Protein AF-A0A955HI70-F1 (afdb_monomer_lite)

Radius of gyration: 19.0 Å; chains: 1; bounding box: 51×43×52 Å

Foldseek 3Di:
DLVVLLCLLLVLLLVLLLLLVFFQPVDPQRQFQVSLVSLLVSLVRNLVSLVVNCVVDVLSAADDDPVLVVLVVVLVVQLVCLCPDPHNVCQAQPDSNHRPHSSSSVSVSSSVRSCSRNVPDPVSVVVSLVSSLVSLVVQLVQLVCCCVVVDPDHDAARQGSNNALVVLLVSLLVNLVSLVVVLVVDPDPVSVVVSVVSNVSSVVNNVSSVPVVSVVVD

Structure (mmCIF, N/CA/C/O backbone):
data_AF-A0A955HI70-F1
#
_entry.id   AF-A0A955HI70-F1
#
loop_
_atom_site.group_PDB
_atom_site.id
_atom_site.type_symbol
_atom_site.label_atom_id
_atom_site.label_alt_id
_atom_site.label_comp_id
_atom_site.label_asym_id
_atom_site.label_entity_id
_atom_site.label_seq_id
_atom_site.pdbx_PDB_ins_code
_atom_site.Cartn_x
_atom_site.Cartn_y
_atom_site.Cartn_z
_atom_site.occupancy
_atom_site.B_iso_or_equiv
_atom_site.auth_seq_id
_atom_site.auth_comp_id
_atom_site.auth_asym_id
_atom_site.auth_atom_id
_atom_site.pdbx_PDB_model_num
ATOM 1 N N . MET A 1 1 ? -14.181 -23.363 12.821 1.00 84.44 1 MET A N 1
ATOM 2 C CA . MET A 1 1 ? -13.932 -23.132 11.375 1.00 84.44 1 MET A CA 1
ATOM 3 C C . MET A 1 1 ? -14.149 -21.673 10.972 1.00 84.44 1 MET A C 1
ATOM 5 O O . MET A 1 1 ? -13.230 -21.096 10.414 1.00 84.44 1 MET A O 1
ATOM 9 N N . ARG A 1 2 ? -15.305 -21.050 11.264 1.00 89.75 2 ARG A N 1
ATOM 10 C CA . ARG A 1 2 ? -15.560 -19.636 10.910 1.00 89.75 2 ARG A CA 1
ATOM 11 C C . ARG A 1 2 ? -14.574 -18.658 11.560 1.00 89.75 2 ARG A C 1
ATOM 13 O O . ARG A 1 2 ? -14.011 -17.833 10.855 1.00 89.75 2 ARG A O 1
ATOM 20 N N . ASP A 1 3 ? -14.309 -18.810 12.856 1.00 92.69 3 ASP A N 1
ATOM 21 C CA . ASP A 1 3 ? -13.395 -17.915 13.587 1.00 92.69 3 ASP A CA 1
ATOM 22 C C . ASP A 1 3 ? -11.957 -18.008 13.065 1.00 92.69 3 ASP A C 1
ATOM 24 O O . ASP A 1 3 ? -11.274 -17.001 12.919 1.00 92.69 3 ASP A O 1
ATOM 28 N N . PHE A 1 4 ? -11.529 -19.217 12.690 1.00 96.19 4 PHE A N 1
ATOM 29 C CA . PHE A 1 4 ? -10.237 -19.435 12.045 1.00 96.19 4 PHE A CA 1
ATOM 30 C C . PHE A 1 4 ? -10.140 -18.695 10.703 1.00 96.19 4 PHE A C 1
ATOM 32 O O . PHE A 1 4 ? -9.181 -17.966 10.481 1.00 96.19 4 PHE A O 1
ATOM 39 N N . LEU A 1 5 ? -11.147 -18.817 9.829 1.00 95.56 5 LEU A N 1
ATOM 40 C CA . LEU A 1 5 ? -11.157 -18.111 8.542 1.00 95.56 5 LEU A CA 1
ATOM 41 C C . LEU A 1 5 ? -11.172 -16.587 8.721 1.00 95.56 5 LEU A C 1
ATOM 43 O O . LEU A 1 5 ? -10.488 -15.881 7.986 1.00 95.56 5 LEU A O 1
ATOM 47 N N . GLN A 1 6 ? -11.912 -16.075 9.708 1.00 94.25 6 GLN A N 1
ATOM 48 C CA . GLN A 1 6 ? -11.899 -14.646 10.031 1.00 94.25 6 GLN A CA 1
ATOM 49 C C . GLN A 1 6 ? -10.515 -14.186 10.485 1.00 94.25 6 GLN A C 1
ATOM 51 O O . GLN A 1 6 ? -10.053 -13.140 10.038 1.00 94.25 6 GLN A O 1
ATOM 56 N N . ALA A 1 7 ? -9.845 -14.970 11.334 1.00 96.00 7 ALA A N 1
ATOM 57 C CA . ALA A 1 7 ? -8.487 -14.673 11.767 1.00 96.00 7 ALA A CA 1
ATOM 58 C C . ALA A 1 7 ? -7.509 -14.675 10.584 1.00 96.00 7 ALA A C 1
ATOM 60 O O . ALA A 1 7 ? -6.718 -13.746 10.467 1.00 96.00 7 ALA A O 1
ATOM 61 N N . VAL A 1 8 ? -7.604 -15.651 9.674 1.00 97.44 8 VAL A N 1
ATOM 62 C CA . VAL A 1 8 ? -6.781 -15.706 8.452 1.00 97.44 8 VAL A CA 1
ATOM 63 C C . VAL A 1 8 ? -6.977 -14.453 7.599 1.00 97.44 8 VAL A C 1
ATOM 65 O O . VAL A 1 8 ? -5.995 -13.817 7.224 1.00 97.44 8 VAL A O 1
ATOM 68 N N . VAL A 1 9 ? -8.227 -14.065 7.331 1.00 97.12 9 VAL A N 1
ATOM 69 C CA . VAL A 1 9 ? -8.534 -12.860 6.546 1.00 97.12 9 VAL A CA 1
ATOM 70 C C . VAL A 1 9 ? -8.011 -11.607 7.246 1.00 97.12 9 VAL A C 1
ATOM 72 O O . VAL A 1 9 ? -7.322 -10.801 6.629 1.00 97.12 9 VAL A O 1
ATOM 75 N N . PHE A 1 10 ? -8.302 -11.452 8.539 1.00 96.75 10 PHE A N 1
ATOM 76 C CA . PHE A 1 10 ? -7.911 -10.270 9.300 1.00 96.75 10 PHE A CA 1
ATOM 77 C C . PHE A 1 10 ? -6.389 -10.137 9.402 1.00 96.75 10 PHE A C 1
ATOM 79 O O . PHE A 1 10 ? -5.843 -9.091 9.066 1.00 96.75 10 PHE A O 1
ATOM 86 N N . ILE A 1 11 ? -5.688 -11.199 9.806 1.00 97.12 11 ILE A N 1
ATOM 87 C CA . ILE A 1 11 ? -4.224 -11.200 9.906 1.00 97.12 11 ILE A CA 1
ATOM 88 C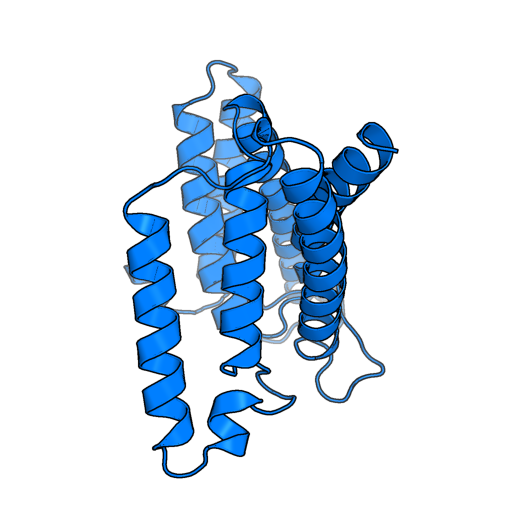 C . ILE A 1 11 ? -3.611 -10.975 8.525 1.00 97.12 11 ILE A C 1
ATOM 90 O O . ILE A 1 11 ? -2.729 -10.134 8.391 1.00 97.12 11 ILE A O 1
ATOM 94 N N . GLY A 1 12 ? -4.094 -11.667 7.492 1.00 97.62 12 GLY A N 1
ATOM 95 C CA . GLY A 1 12 ? -3.549 -11.536 6.145 1.00 97.62 12 GLY A CA 1
ATOM 96 C C . GLY A 1 12 ? -3.726 -10.136 5.550 1.00 97.62 12 GLY A C 1
ATOM 97 O O . GLY A 1 12 ? -2.795 -9.630 4.931 1.00 97.62 12 GLY A O 1
ATOM 98 N N . VAL A 1 13 ? -4.841 -9.447 5.827 1.00 97.69 13 VAL A N 1
ATOM 99 C CA . VAL A 1 13 ? -5.008 -8.022 5.482 1.00 97.69 13 VAL A CA 1
ATOM 100 C C . VAL A 1 13 ? -3.895 -7.171 6.099 1.00 97.69 13 VAL A C 1
ATOM 102 O O . VAL A 1 13 ? -3.261 -6.391 5.393 1.00 97.69 13 VAL A O 1
ATOM 105 N N . PHE A 1 14 ? -3.600 -7.348 7.388 1.00 97.62 14 PHE A N 1
ATOM 106 C CA . PHE A 1 14 ? -2.531 -6.600 8.058 1.00 97.62 14 PHE A CA 1
ATOM 107 C C . PHE A 1 14 ? -1.125 -7.038 7.620 1.00 97.62 14 PHE A C 1
ATOM 109 O O . PHE A 1 14 ? -0.226 -6.202 7.575 1.00 97.62 14 PHE A O 1
ATOM 116 N N . LEU A 1 15 ? -0.926 -8.301 7.228 1.00 97.88 15 LEU A N 1
ATOM 117 C CA . LEU A 1 15 ? 0.345 -8.773 6.668 1.00 97.88 15 LEU A CA 1
ATOM 118 C C . LEU A 1 15 ? 0.705 -8.041 5.371 1.00 97.88 15 LEU A C 1
ATOM 120 O O . LEU A 1 15 ? 1.884 -7.768 5.150 1.00 97.88 15 LEU A O 1
ATOM 124 N N . THR A 1 16 ? -0.278 -7.655 4.547 1.00 97.81 16 THR A N 1
ATOM 125 C CA . THR A 1 16 ? 0.013 -6.873 3.331 1.00 97.81 16 THR A CA 1
ATOM 126 C C . THR A 1 16 ? 0.663 -5.521 3.634 1.00 97.81 16 THR A C 1
ATOM 128 O O . THR A 1 16 ? 1.467 -5.038 2.839 1.00 97.81 16 THR A O 1
ATOM 131 N N . LEU A 1 17 ? 0.391 -4.937 4.807 1.00 97.75 17 LEU A N 1
ATOM 132 C CA . LEU A 1 17 ? 0.998 -3.674 5.228 1.00 97.75 17 LEU A CA 1
ATOM 133 C C . LEU A 1 17 ? 2.493 -3.808 5.510 1.00 97.75 17 LEU A C 1
ATOM 135 O O . LEU A 1 17 ? 3.191 -2.807 5.467 1.00 97.75 17 LEU A O 1
ATOM 139 N N . LEU A 1 18 ? 2.994 -5.015 5.785 1.00 98.00 18 LEU A N 1
ATOM 140 C CA . LEU A 1 18 ? 4.409 -5.265 6.076 1.00 98.00 18 LEU A CA 1
ATOM 141 C C . LEU A 1 18 ? 5.254 -5.449 4.807 1.00 98.00 18 LEU A C 1
ATOM 143 O O . LEU A 1 18 ? 6.479 -5.444 4.881 1.00 98.00 18 LEU A O 1
ATOM 147 N N . ILE A 1 19 ? 4.625 -5.586 3.638 1.00 97.25 19 ILE A N 1
ATOM 148 C CA . ILE A 1 19 ? 5.305 -5.840 2.360 1.00 97.25 19 ILE A CA 1
ATOM 149 C C . ILE A 1 19 ? 6.361 -4.780 2.000 1.00 97.25 19 ILE A C 1
ATOM 151 O O . ILE A 1 19 ? 7.417 -5.172 1.501 1.00 97.25 19 ILE A O 1
ATOM 155 N N . PRO A 1 20 ? 6.173 -3.470 2.267 1.00 96.69 20 PRO A N 1
ATOM 156 C CA . PRO A 1 20 ? 7.214 -2.469 2.029 1.00 96.69 20 PRO A CA 1
ATOM 157 C C . PRO A 1 20 ? 8.546 -2.751 2.740 1.00 96.69 20 PRO A C 1
ATOM 159 O O . PRO A 1 20 ? 9.579 -2.269 2.280 1.00 96.69 20 PRO A O 1
ATOM 162 N N . LEU A 1 21 ? 8.540 -3.531 3.827 1.00 96.25 21 LEU A N 1
ATOM 163 C CA . LEU A 1 21 ? 9.738 -3.894 4.594 1.00 96.25 21 LEU A CA 1
ATOM 164 C C . LEU A 1 21 ? 10.563 -5.001 3.931 1.00 96.25 21 LEU A C 1
ATOM 166 O O . LEU A 1 21 ? 11.724 -5.198 4.275 1.00 96.25 21 LEU A O 1
ATOM 170 N N . MET A 1 22 ? 9.959 -5.754 3.015 1.00 95.44 22 MET A N 1
ATOM 171 C CA . MET A 1 22 ? 10.580 -6.922 2.411 1.00 95.44 22 MET A CA 1
ATOM 172 C C . MET A 1 22 ? 11.548 -6.509 1.300 1.00 95.44 22 MET A C 1
ATOM 174 O O . MET A 1 22 ? 11.157 -5.839 0.347 1.00 95.44 22 MET A O 1
ATOM 178 N N . VAL A 1 23 ? 12.790 -6.977 1.383 1.00 93.81 23 VAL A N 1
ATOM 179 C CA . VAL A 1 23 ? 13.796 -6.885 0.315 1.00 93.81 23 VAL A CA 1
ATOM 180 C C . VAL A 1 23 ? 14.289 -8.301 0.030 1.00 93.81 23 VAL A C 1
ATOM 182 O O . VAL A 1 23 ? 14.478 -9.091 0.953 1.00 93.81 23 VAL A O 1
ATOM 185 N N . SER A 1 24 ? 14.383 -8.681 -1.244 1.00 93.19 24 SER A N 1
ATOM 186 C CA . SER A 1 24 ? 14.716 -10.051 -1.658 1.00 93.19 24 SER A CA 1
ATOM 187 C C . SER A 1 24 ? 15.997 -10.093 -2.480 1.00 93.19 24 SER A C 1
ATOM 189 O O . SER A 1 24 ? 15.940 -10.191 -3.702 1.00 93.19 24 SER A O 1
ATOM 191 N N . ASP A 1 25 ? 17.147 -10.071 -1.809 1.00 89.38 25 ASP A N 1
ATOM 192 C CA . ASP A 1 25 ? 18.472 -9.995 -2.453 1.00 89.38 25 ASP A CA 1
ATOM 193 C C . ASP A 1 25 ? 18.823 -11.216 -3.320 1.00 89.38 25 ASP A C 1
ATOM 195 O O . ASP A 1 25 ? 19.728 -11.166 -4.147 1.00 89.38 25 ASP A O 1
ATOM 199 N N . THR A 1 26 ? 18.087 -12.321 -3.173 1.00 91.62 26 THR A N 1
ATOM 200 C CA . THR A 1 26 ? 18.227 -13.519 -4.016 1.00 91.62 26 THR A CA 1
ATOM 201 C C . THR A 1 26 ? 17.549 -13.388 -5.383 1.00 91.62 26 THR A C 1
ATOM 203 O O . THR A 1 26 ? 17.768 -14.226 -6.257 1.00 91.62 26 THR A O 1
ATOM 206 N N . MET A 1 27 ? 16.712 -12.365 -5.582 1.00 91.31 27 MET A N 1
ATOM 207 C CA . MET A 1 27 ? 15.995 -12.108 -6.832 1.00 91.31 27 MET A CA 1
ATOM 208 C C . MET A 1 27 ? 16.719 -11.050 -7.668 1.00 91.31 27 MET A C 1
ATOM 210 O O . MET A 1 27 ? 17.315 -10.125 -7.132 1.00 91.31 27 MET A O 1
ATOM 214 N N . PHE A 1 28 ? 16.581 -11.121 -8.996 1.00 89.00 28 PHE A N 1
ATOM 215 C CA . PHE A 1 28 ? 17.216 -10.155 -9.906 1.00 89.00 28 PHE A CA 1
ATOM 216 C C . PHE A 1 28 ? 16.733 -8.703 -9.703 1.00 89.00 28 PHE A C 1
ATOM 218 O O . PHE A 1 28 ? 17.495 -7.770 -9.926 1.00 89.00 28 PHE A O 1
ATOM 225 N N . PHE A 1 29 ? 15.489 -8.504 -9.241 1.00 91.88 29 PHE A N 1
ATOM 226 C CA . PHE A 1 29 ? 14.955 -7.196 -8.830 1.00 91.88 29 PHE A CA 1
ATOM 227 C C . PHE A 1 29 ? 14.559 -7.228 -7.341 1.00 91.88 29 PHE A C 1
ATOM 229 O O . PHE A 1 29 ? 13.387 -7.483 -7.024 1.00 91.88 29 PHE A O 1
ATOM 236 N N . PRO A 1 30 ? 15.508 -6.977 -6.415 1.00 91.62 30 PRO A N 1
ATOM 237 C CA . PRO A 1 30 ? 15.314 -7.195 -4.977 1.00 91.62 30 PRO A CA 1
ATOM 238 C C . PRO A 1 30 ? 14.171 -6.396 -4.353 1.00 91.62 30 PRO A C 1
ATOM 240 O O . PRO A 1 30 ? 13.498 -6.870 -3.435 1.00 91.62 30 PRO A O 1
ATOM 243 N N . PHE A 1 31 ? 13.919 -5.195 -4.876 1.00 92.88 31 PHE A N 1
ATOM 244 C CA . PHE A 1 31 ? 12.944 -4.254 -4.326 1.00 92.88 31 PHE A CA 1
ATOM 245 C C . PHE A 1 31 ? 11.532 -4.397 -4.901 1.00 92.88 31 PHE A C 1
ATOM 247 O O . PHE A 1 31 ? 10.618 -3.746 -4.391 1.00 92.88 31 PHE A O 1
ATOM 254 N N . ILE A 1 32 ? 11.340 -5.229 -5.934 1.00 94.38 32 ILE A N 1
ATOM 255 C CA . ILE A 1 32 ? 10.077 -5.319 -6.684 1.00 94.38 32 ILE A CA 1
ATOM 256 C C . ILE A 1 32 ? 9.527 -6.740 -6.685 1.00 94.38 32 ILE A C 1
ATOM 258 O O . ILE A 1 32 ? 8.398 -6.963 -6.237 1.00 94.38 32 ILE A O 1
ATOM 262 N N . THR A 1 33 ? 10.314 -7.708 -7.161 1.00 94.81 33 THR A N 1
ATOM 263 C CA . THR A 1 33 ? 9.796 -9.041 -7.487 1.00 94.81 33 THR A CA 1
ATOM 264 C C . THR A 1 33 ? 9.263 -9.772 -6.263 1.00 94.81 33 THR A C 1
ATOM 266 O O . THR A 1 33 ? 8.125 -10.245 -6.257 1.00 94.81 33 THR A O 1
ATOM 269 N N . GLY A 1 34 ? 10.063 -9.820 -5.195 1.00 95.12 34 GLY A N 1
ATOM 270 C CA . GLY A 1 34 ? 9.689 -10.503 -3.958 1.00 95.12 34 GLY A CA 1
ATOM 271 C C . GLY A 1 34 ? 8.424 -9.923 -3.322 1.00 95.12 34 GLY A C 1
ATOM 272 O O . GLY A 1 34 ? 7.530 -10.673 -2.935 1.00 95.12 34 GLY A O 1
ATOM 273 N N . LYS A 1 35 ? 8.301 -8.590 -3.298 1.00 95.88 35 LYS A N 1
ATOM 274 C CA . LYS A 1 35 ? 7.137 -7.885 -2.739 1.00 95.88 35 LYS A CA 1
ATOM 275 C C . LYS A 1 35 ? 5.852 -8.196 -3.493 1.00 95.88 35 LYS A C 1
ATOM 277 O O . LYS A 1 35 ? 4.822 -8.451 -2.875 1.00 95.88 35 LYS A O 1
ATOM 282 N N . ASN A 1 36 ? 5.916 -8.196 -4.822 1.00 96.38 36 ASN A N 1
ATOM 283 C CA . ASN A 1 36 ? 4.760 -8.487 -5.662 1.00 96.38 36 ASN A CA 1
ATOM 284 C C . ASN A 1 36 ? 4.299 -9.937 -5.506 1.00 96.38 36 ASN A C 1
ATOM 286 O O . ASN A 1 36 ? 3.102 -10.179 -5.371 1.00 96.38 36 ASN A O 1
ATOM 290 N N . PHE A 1 37 ? 5.220 -10.904 -5.464 1.00 96.31 37 PHE A N 1
ATOM 291 C CA . PHE A 1 37 ? 4.849 -12.291 -5.176 1.00 96.31 37 PHE A CA 1
ATOM 292 C C . PHE A 1 37 ? 4.250 -12.450 -3.780 1.00 96.31 37 PHE A C 1
ATOM 294 O O . PHE A 1 37 ? 3.195 -13.068 -3.651 1.00 96.31 37 PHE A O 1
ATOM 301 N N . ALA A 1 38 ? 4.866 -11.854 -2.755 1.00 97.44 38 ALA A N 1
ATOM 302 C CA . ALA A 1 38 ? 4.338 -11.886 -1.395 1.00 97.44 38 ALA A CA 1
ATOM 303 C C . ALA A 1 38 ? 2.922 -11.294 -1.324 1.00 97.44 38 ALA A C 1
ATOM 305 O O . ALA A 1 38 ? 2.031 -11.919 -0.752 1.00 97.44 38 ALA A O 1
ATOM 306 N N . PHE A 1 39 ? 2.688 -10.143 -1.965 1.00 98.19 39 PHE A N 1
ATOM 307 C CA . PHE A 1 39 ? 1.360 -9.534 -2.049 1.00 98.19 39 PHE A CA 1
ATOM 308 C C . PHE A 1 39 ? 0.346 -10.479 -2.684 1.00 98.19 39 PHE A C 1
ATOM 310 O O . PHE A 1 39 ? -0.694 -10.744 -2.089 1.00 98.19 39 PHE A O 1
ATOM 317 N N . ARG A 1 40 ? 0.663 -11.017 -3.866 1.00 97.81 40 ARG A N 1
ATOM 318 C CA . ARG A 1 40 ? -0.243 -11.894 -4.614 1.00 97.81 40 ARG A CA 1
ATOM 319 C C . ARG A 1 40 ? -0.604 -13.145 -3.816 1.00 97.81 40 ARG A C 1
ATOM 321 O O . ARG A 1 40 ? -1.783 -13.417 -3.635 1.00 97.81 40 ARG A O 1
ATOM 328 N N . ILE A 1 41 ? 0.389 -13.821 -3.235 1.00 98.38 41 ILE A N 1
ATOM 329 C CA . ILE A 1 41 ? 0.183 -15.024 -2.414 1.00 98.38 41 ILE A CA 1
ATOM 330 C C . ILE A 1 41 ? -0.699 -14.719 -1.198 1.00 98.38 41 ILE A C 1
ATOM 332 O O . ILE A 1 41 ? -1.639 -15.460 -0.913 1.00 98.38 41 ILE A O 1
ATOM 336 N N . VAL A 1 42 ? -0.422 -13.626 -0.477 1.00 98.56 42 VAL A N 1
ATOM 337 C CA . VAL A 1 42 ? -1.240 -13.236 0.681 1.00 98.56 42 VAL A CA 1
ATOM 338 C C . VAL A 1 42 ? -2.673 -12.935 0.244 1.00 98.56 42 VAL A C 1
ATOM 340 O O . VAL A 1 42 ? -3.607 -13.406 0.893 1.00 98.56 42 VAL A O 1
ATOM 343 N N . VAL A 1 43 ? -2.852 -12.204 -0.860 1.00 98.56 43 VAL A N 1
ATOM 344 C CA . VAL A 1 43 ? -4.168 -11.863 -1.416 1.00 98.56 43 VAL A CA 1
ATOM 345 C C . VAL A 1 43 ? -4.943 -13.107 -1.845 1.00 98.56 43 VAL A C 1
ATOM 347 O O . VAL A 1 43 ? -6.118 -13.215 -1.500 1.00 98.56 43 VAL A O 1
ATOM 350 N N . ASP A 1 44 ? -4.309 -14.065 -2.517 1.00 98.56 44 ASP A N 1
ATOM 351 C CA . ASP A 1 44 ? -4.948 -15.322 -2.922 1.00 98.56 44 ASP A CA 1
ATOM 352 C C . ASP A 1 44 ? -5.461 -16.101 -1.705 1.00 98.56 44 ASP A C 1
ATOM 354 O O . ASP A 1 44 ? -6.613 -16.547 -1.680 1.00 98.56 44 ASP A O 1
ATOM 358 N N . ILE A 1 45 ? -4.640 -16.202 -0.653 1.00 98.50 45 ILE A N 1
ATOM 359 C CA . ILE A 1 45 ? -4.996 -16.898 0.590 1.00 98.50 45 ILE A CA 1
ATOM 360 C C . ILE A 1 45 ? -6.186 -16.216 1.276 1.00 98.50 45 ILE A C 1
ATOM 362 O O . ILE A 1 45 ? -7.168 -16.885 1.619 1.00 98.50 45 ILE A O 1
ATOM 366 N N . ILE A 1 46 ? -6.133 -14.895 1.483 1.00 98.25 46 ILE A N 1
ATOM 367 C CA . ILE A 1 46 ? -7.224 -14.183 2.171 1.00 98.25 46 ILE A CA 1
ATOM 368 C C . ILE A 1 46 ? -8.489 -14.114 1.321 1.00 98.25 46 ILE A C 1
ATOM 370 O O . ILE A 1 46 ? -9.585 -14.189 1.874 1.00 98.25 46 ILE A O 1
ATOM 374 N N . PHE A 1 47 ? -8.371 -14.007 -0.004 1.00 98.31 47 PHE A N 1
ATOM 375 C CA . PHE A 1 47 ? -9.524 -14.000 -0.894 1.00 98.31 47 PHE A CA 1
ATOM 376 C C . PHE A 1 47 ? -10.210 -15.366 -0.890 1.00 98.31 47 PHE A C 1
ATOM 378 O O . PHE A 1 47 ? -11.423 -15.427 -0.696 1.00 98.31 47 PHE A O 1
ATOM 385 N N . ALA A 1 48 ? -9.456 -16.466 -0.989 1.00 98.19 48 ALA A N 1
ATOM 386 C CA . ALA A 1 48 ? -10.009 -17.816 -0.882 1.00 98.19 48 ALA A CA 1
ATOM 387 C C . ALA A 1 48 ? -10.704 -18.045 0.473 1.00 98.19 48 ALA A C 1
ATOM 389 O O . ALA A 1 48 ? -11.838 -18.532 0.520 1.00 98.19 48 ALA A O 1
ATOM 390 N N . ALA A 1 49 ? -10.076 -17.630 1.579 1.00 97.69 49 ALA A N 1
ATOM 391 C CA . ALA A 1 49 ? -10.679 -17.712 2.910 1.00 97.69 49 ALA A CA 1
ATOM 392 C C . ALA A 1 49 ? -11.966 -16.870 3.022 1.00 97.69 49 ALA A C 1
ATOM 394 O O . ALA A 1 49 ? -12.967 -17.324 3.589 1.00 97.69 49 ALA A O 1
ATOM 395 N N . TRP A 1 50 ? -11.969 -15.666 2.444 1.00 97.25 50 TRP A N 1
ATOM 396 C CA . TRP A 1 50 ? -13.138 -14.792 2.393 1.00 97.25 50 TRP A CA 1
ATOM 397 C C . TRP A 1 50 ? -14.275 -15.374 1.541 1.00 97.25 50 TRP A C 1
ATOM 399 O O . TRP A 1 50 ? -15.427 -15.315 1.970 1.00 97.25 50 TRP A O 1
ATOM 409 N N . VAL A 1 51 ? -13.984 -15.990 0.389 1.00 97.12 51 VAL A N 1
ATOM 410 C CA . VAL A 1 51 ? -14.997 -16.662 -0.444 1.00 97.12 51 VAL A CA 1
ATOM 411 C C . VAL A 1 51 ? -15.700 -17.754 0.360 1.00 97.12 51 VAL A C 1
ATOM 413 O O . VAL A 1 51 ? -16.930 -17.799 0.385 1.00 97.12 51 VAL A O 1
ATOM 416 N N . ILE A 1 52 ? -14.947 -18.584 1.091 1.00 97.00 52 ILE A N 1
ATOM 417 C CA . ILE A 1 52 ? -15.532 -19.621 1.955 1.00 97.00 52 ILE A CA 1
ATOM 418 C C . ILE A 1 52 ? -16.443 -18.982 3.016 1.00 97.00 52 ILE A C 1
ATOM 420 O O . ILE A 1 52 ? -17.569 -19.438 3.212 1.00 97.00 52 ILE A O 1
ATOM 424 N N . LEU A 1 53 ? -16.018 -17.891 3.663 1.00 95.62 53 LEU A N 1
ATOM 425 C CA . LEU A 1 53 ? -16.862 -17.156 4.617 1.00 95.62 53 LEU A CA 1
ATOM 426 C C . LEU A 1 53 ? -18.144 -16.600 3.974 1.00 95.62 53 LEU A C 1
ATOM 428 O O . LEU A 1 53 ? -19.222 -16.731 4.555 1.00 95.62 53 LEU A O 1
ATOM 432 N N . ALA A 1 54 ? -18.046 -16.014 2.780 1.00 94.81 54 ALA A N 1
ATOM 433 C CA . ALA A 1 54 ? -19.166 -15.431 2.037 1.00 94.81 54 ALA A CA 1
ATOM 434 C C . ALA A 1 54 ? -20.191 -16.474 1.558 1.00 94.81 54 ALA A C 1
ATOM 436 O O . ALA A 1 54 ? -21.384 -16.161 1.424 1.00 94.81 54 ALA A O 1
ATOM 437 N N . LEU A 1 55 ? -19.742 -17.709 1.320 1.00 95.44 55 LEU A N 1
ATOM 438 C CA . LEU A 1 55 ? -20.605 -18.851 1.023 1.00 95.44 55 LEU A CA 1
ATOM 439 C C . LEU A 1 55 ? -21.274 -19.406 2.287 1.00 95.44 55 LEU A C 1
ATOM 441 O O . LEU A 1 55 ? -22.455 -19.743 2.240 1.00 95.44 55 LEU A O 1
ATOM 445 N N . LEU A 1 56 ? -20.554 -19.459 3.413 1.00 94.88 56 LEU A N 1
ATOM 446 C CA . LEU A 1 56 ? -21.063 -19.998 4.681 1.00 94.88 56 LEU A CA 1
ATOM 447 C C . LEU A 1 56 ? -22.085 -19.094 5.376 1.00 94.88 56 LEU A C 1
ATOM 449 O O . LEU A 1 56 ? -22.928 -19.598 6.121 1.00 94.88 56 LEU A O 1
ATOM 453 N N . ASP A 1 57 ? -21.978 -17.777 5.209 1.00 91.31 57 ASP A N 1
ATOM 454 C CA . ASP A 1 57 ? -22.863 -16.818 5.864 1.00 91.31 57 ASP A CA 1
ATOM 455 C C . ASP A 1 57 ? -22.998 -15.534 5.024 1.00 91.31 57 ASP A C 1
ATOM 457 O O . ASP A 1 57 ? -22.027 -14.876 4.634 1.00 91.31 57 ASP A O 1
ATOM 461 N N . THR A 1 58 ? -24.248 -15.154 4.751 1.00 89.06 58 THR A N 1
ATOM 462 C CA . THR A 1 58 ? -24.604 -13.988 3.933 1.00 89.06 58 THR A CA 1
ATOM 463 C C . THR A 1 58 ? -24.072 -12.677 4.506 1.00 89.06 58 THR A C 1
ATOM 465 O O . THR A 1 58 ? -23.884 -11.719 3.756 1.00 89.06 58 THR A O 1
ATOM 468 N N . LYS A 1 59 ? -23.770 -12.623 5.810 1.00 89.12 59 LYS A N 1
ATOM 469 C CA . LYS A 1 59 ? -23.152 -11.466 6.469 1.00 89.12 59 LYS A CA 1
ATOM 470 C C . LYS A 1 59 ? -21.789 -11.108 5.871 1.00 89.12 59 LYS A C 1
ATOM 472 O O . LYS A 1 59 ? -21.419 -9.929 5.917 1.00 89.12 59 LYS A O 1
ATOM 477 N N . TYR A 1 60 ? -21.041 -12.071 5.325 1.00 88.44 60 TYR A N 1
ATOM 478 C CA . TYR A 1 60 ? -19.685 -11.845 4.800 1.00 88.44 60 TYR A CA 1
ATOM 479 C C . TYR A 1 60 ? -19.658 -11.392 3.337 1.00 88.44 60 TYR A C 1
ATOM 481 O O . TYR A 1 60 ? -18.633 -10.895 2.873 1.00 88.44 60 TYR A O 1
ATOM 489 N N . ARG A 1 61 ? -20.795 -11.473 2.637 1.00 90.69 61 ARG A N 1
ATOM 490 C CA . ARG A 1 61 ? -20.924 -11.043 1.241 1.00 90.69 61 ARG A CA 1
ATOM 491 C C . ARG A 1 61 ? -20.674 -9.535 1.088 1.00 90.69 61 ARG A C 1
ATOM 493 O O . ARG A 1 61 ? -20.938 -8.767 2.028 1.00 90.69 61 ARG A O 1
ATOM 500 N N . PRO A 1 62 ? -20.157 -9.097 -0.074 1.00 85.56 62 PRO A N 1
ATOM 501 C CA . PRO A 1 62 ? -19.934 -7.684 -0.322 1.00 85.56 62 PRO A CA 1
ATOM 502 C C . PRO A 1 62 ? -21.287 -6.968 -0.384 1.00 85.56 62 PRO A C 1
ATOM 504 O O . PRO A 1 62 ? -22.263 -7.490 -0.924 1.00 85.56 62 PRO A O 1
ATOM 507 N N . ARG A 1 63 ? -21.360 -5.776 0.213 1.00 85.62 63 ARG A N 1
ATOM 508 C CA . ARG A 1 63 ? -22.543 -4.916 0.106 1.00 85.62 63 ARG A CA 1
ATOM 509 C C . ARG A 1 63 ? -22.431 -4.085 -1.158 1.00 85.62 63 ARG A C 1
ATOM 511 O O . ARG A 1 63 ? -21.332 -3.678 -1.531 1.00 85.62 63 ARG A O 1
ATOM 518 N N . PHE A 1 64 ? -23.568 -3.811 -1.787 1.00 87.38 64 PHE A N 1
ATOM 519 C CA . PHE A 1 64 ? -23.584 -2.915 -2.928 1.00 87.38 64 PHE A CA 1
ATOM 520 C C . PHE A 1 64 ? -23.110 -1.518 -2.505 1.00 87.38 64 PHE A C 1
ATOM 522 O O . PHE A 1 64 ? -23.588 -0.943 -1.529 1.00 87.38 64 PHE A O 1
ATOM 529 N N . SER A 1 65 ? -22.154 -0.997 -3.258 1.00 91.19 65 SER A N 1
ATOM 530 C CA . SER A 1 65 ? -21.660 0.374 -3.228 1.00 91.19 65 SER A CA 1
ATOM 531 C C . SER A 1 65 ? -21.307 0.703 -4.662 1.00 91.19 65 SER A C 1
ATOM 533 O O . SER A 1 65 ? -20.784 -0.177 -5.340 1.00 91.19 65 SER A O 1
ATOM 535 N N . TRP A 1 66 ? -21.536 1.935 -5.115 1.00 94.56 66 TRP A N 1
ATOM 536 C CA . TRP A 1 66 ? -21.178 2.353 -6.473 1.00 94.56 66 TRP A CA 1
ATOM 537 C C . TRP A 1 66 ? -19.698 2.146 -6.805 1.00 94.56 66 TRP A C 1
ATOM 539 O O . TRP A 1 66 ? -19.377 1.995 -7.975 1.00 94.56 66 TRP A O 1
ATOM 549 N N . LEU A 1 67 ? -18.822 2.043 -5.799 1.00 94.00 67 LEU A N 1
ATOM 550 C CA . LEU A 1 67 ? -17.415 1.676 -5.983 1.00 94.00 67 LEU A CA 1
ATOM 551 C C . LEU A 1 67 ? -17.236 0.267 -6.567 1.00 94.00 67 LEU A C 1
ATOM 553 O O . LEU A 1 67 ? -16.382 0.056 -7.415 1.00 94.00 67 LEU A O 1
ATOM 557 N N . LEU A 1 68 ? -18.048 -0.710 -6.155 1.00 93.81 68 LEU A N 1
ATOM 558 C CA . LEU A 1 68 ? -17.893 -2.088 -6.623 1.00 93.81 68 LEU A CA 1
ATOM 559 C C . LEU A 1 68 ? -18.146 -2.238 -8.139 1.00 93.81 68 LEU A C 1
ATOM 561 O O . LEU A 1 68 ? -17.251 -2.742 -8.822 1.00 93.81 68 LEU A O 1
ATOM 565 N N . PRO A 1 69 ? -19.296 -1.815 -8.709 1.00 95.94 69 PRO A N 1
ATOM 566 C CA . PRO A 1 69 ? -19.527 -1.924 -10.141 1.00 95.94 69 PRO A CA 1
ATOM 567 C C . PRO A 1 69 ? -18.614 -0.998 -10.949 1.00 95.94 69 PRO A C 1
ATOM 569 O O . PRO A 1 69 ? -18.222 -1.393 -12.040 1.00 95.94 69 PRO A O 1
ATOM 572 N N . THR A 1 70 ? -18.217 0.180 -10.446 1.00 96.88 70 THR A N 1
ATOM 573 C CA . THR A 1 70 ? -17.299 1.061 -11.192 1.00 96.88 70 THR A CA 1
ATOM 574 C C . THR A 1 70 ? -15.890 0.488 -11.262 1.00 96.88 70 THR A C 1
ATOM 576 O O . THR A 1 70 ? -15.320 0.449 -12.349 1.00 96.88 70 THR A O 1
ATOM 579 N N . THR A 1 71 ? -15.339 -0.035 -10.162 1.00 95.75 71 THR A N 1
ATOM 580 C CA . THR A 1 71 ? -14.030 -0.704 -10.188 1.00 95.75 71 THR A CA 1
ATOM 581 C C . THR A 1 71 ? -14.083 -2.003 -10.996 1.00 95.75 71 THR A C 1
ATOM 583 O O . THR A 1 71 ? -13.143 -2.300 -11.728 1.00 95.75 71 THR A O 1
ATOM 586 N N . THR A 1 72 ? -15.196 -2.746 -10.943 1.00 97.00 72 THR A N 1
ATOM 587 C CA . THR A 1 72 ? -15.392 -3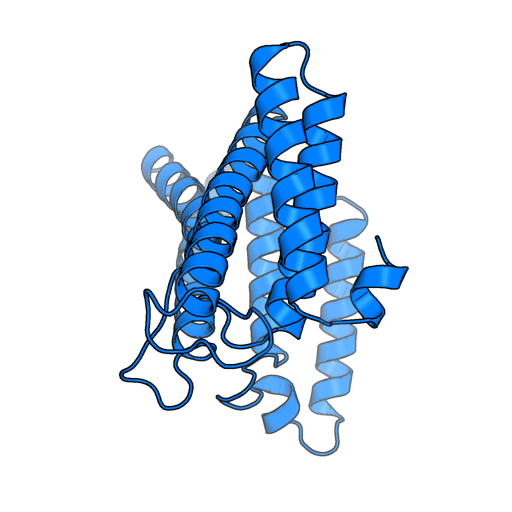.942 -11.785 1.00 97.00 72 THR A CA 1
ATOM 588 C C . THR A 1 72 ? -15.439 -3.576 -13.271 1.00 97.00 72 THR A C 1
ATOM 590 O O . THR A 1 72 ? -14.784 -4.223 -14.084 1.00 97.00 72 THR A O 1
ATOM 593 N N . ALA A 1 73 ? -16.174 -2.521 -13.634 1.00 98.12 73 ALA A N 1
ATOM 594 C CA . ALA A 1 73 ? -16.243 -2.030 -15.007 1.00 98.12 73 ALA A CA 1
ATOM 595 C C . ALA A 1 73 ? -14.878 -1.527 -15.491 1.00 98.12 73 ALA A C 1
ATOM 597 O O . ALA A 1 73 ? -14.466 -1.871 -16.594 1.00 98.12 73 ALA A O 1
ATOM 598 N N . PHE A 1 74 ? -14.150 -0.783 -14.653 1.00 97.94 74 PHE A N 1
ATOM 599 C CA . PHE A 1 74 ? -12.778 -0.366 -14.935 1.00 97.94 74 PHE A CA 1
ATOM 600 C C . PHE A 1 74 ? -11.879 -1.573 -15.229 1.00 97.94 74 PHE A C 1
ATOM 602 O O . PHE A 1 74 ? -11.226 -1.600 -16.268 1.00 97.94 74 PHE A O 1
ATOM 609 N N . LEU A 1 75 ? -11.906 -2.602 -14.375 1.00 98.06 75 LEU A N 1
ATOM 610 C CA . LEU A 1 75 ? -11.119 -3.819 -14.580 1.00 98.06 75 LEU A CA 1
ATOM 611 C C . LEU A 1 75 ? -11.497 -4.527 -15.892 1.00 98.06 75 LEU A C 1
ATOM 613 O O . LEU A 1 75 ? -10.616 -4.965 -16.623 1.00 98.06 75 LEU A O 1
ATOM 617 N N . GLY A 1 76 ? -12.790 -4.589 -16.226 1.00 98.38 76 GLY A N 1
ATOM 618 C CA . GLY A 1 76 ? -13.266 -5.152 -17.493 1.00 98.38 76 GLY A CA 1
ATOM 619 C C . GLY A 1 76 ? -12.809 -4.358 -18.722 1.00 98.38 76 GLY A C 1
ATOM 620 O O . GLY A 1 76 ? -12.400 -4.953 -19.715 1.00 98.38 76 GLY A O 1
ATOM 621 N N . ILE A 1 77 ? -12.825 -3.025 -18.651 1.00 98.44 77 ILE A N 1
ATOM 622 C CA . ILE A 1 77 ? -12.342 -2.154 -19.733 1.00 98.44 77 ILE A CA 1
ATOM 623 C C . ILE A 1 77 ? -10.838 -2.346 -19.942 1.00 98.44 77 ILE A C 1
ATOM 625 O O . ILE A 1 77 ? -10.411 -2.525 -21.081 1.00 98.44 77 ILE A O 1
ATOM 629 N N . ILE A 1 78 ? -10.046 -2.351 -18.863 1.00 98.12 78 ILE A N 1
ATOM 630 C CA . ILE A 1 78 ? -8.597 -2.578 -18.950 1.00 98.12 78 ILE A CA 1
ATOM 631 C C . ILE A 1 78 ? -8.303 -3.970 -19.513 1.00 98.12 78 ILE A C 1
ATOM 633 O O . ILE A 1 78 ? -7.477 -4.091 -20.406 1.00 98.12 78 ILE A O 1
ATOM 637 N N . PHE A 1 79 ? -9.030 -5.003 -19.083 1.00 98.25 79 PHE A N 1
ATOM 638 C CA . PHE A 1 79 ? -8.862 -6.356 -19.616 1.00 98.25 79 PHE A CA 1
ATOM 639 C C . PHE A 1 79 ? -9.063 -6.424 -21.134 1.00 98.25 79 PHE A C 1
ATOM 641 O O . PHE A 1 79 ? -8.264 -7.028 -21.848 1.00 98.25 79 PHE A O 1
ATOM 648 N N . ILE A 1 80 ? -10.129 -5.787 -21.630 1.00 98.19 80 ILE A N 1
ATOM 649 C CA . ILE A 1 80 ? -10.407 -5.704 -23.066 1.00 98.19 80 ILE A CA 1
ATOM 650 C C . ILE A 1 80 ? -9.267 -4.950 -23.761 1.00 98.19 80 ILE A C 1
ATOM 652 O O . ILE A 1 80 ? -8.720 -5.449 -24.742 1.00 98.19 80 ILE A O 1
ATOM 656 N N . ALA A 1 81 ? -8.860 -3.792 -23.236 1.00 97.81 81 ALA A N 1
ATOM 657 C CA . ALA A 1 81 ? -7.761 -3.010 -23.799 1.00 97.81 81 ALA A CA 1
ATOM 658 C C . ALA A 1 81 ? -6.438 -3.798 -23.851 1.00 97.81 81 ALA A C 1
ATOM 660 O O . ALA A 1 81 ? -5.736 -3.733 -24.857 1.00 97.81 81 ALA A O 1
ATOM 661 N N . ASP A 1 82 ? -6.129 -4.586 -22.819 1.00 97.31 82 ASP A N 1
ATOM 662 C CA . ASP A 1 82 ? -4.902 -5.380 -22.734 1.00 97.31 82 ASP A CA 1
ATOM 663 C C . ASP A 1 82 ? -4.888 -6.541 -23.733 1.00 97.31 82 ASP A C 1
ATOM 665 O O . ASP A 1 82 ? -3.849 -6.812 -24.336 1.00 97.31 82 ASP A O 1
ATOM 669 N N . ILE A 1 83 ? -6.030 -7.203 -23.960 1.00 97.50 83 ILE A N 1
ATOM 670 C CA . ILE A 1 83 ? -6.147 -8.280 -24.960 1.00 97.50 83 ILE A CA 1
ATOM 671 C C . ILE A 1 83 ? -6.003 -7.744 -26.385 1.00 97.50 83 ILE A C 1
ATOM 673 O O . ILE A 1 83 ? -5.387 -8.402 -27.222 1.00 97.50 83 ILE A O 1
ATOM 677 N N . PHE A 1 84 ? -6.563 -6.567 -26.665 1.00 97.62 84 PHE A N 1
ATOM 678 C CA . PHE A 1 84 ? -6.483 -5.928 -27.982 1.00 97.62 84 PHE A CA 1
ATOM 679 C C . PHE A 1 84 ? -5.246 -5.027 -28.151 1.00 97.62 84 PHE A C 1
ATOM 681 O O . PHE A 1 84 ? -5.113 -4.356 -29.175 1.00 97.62 84 PHE A O 1
ATOM 688 N N . GLY A 1 85 ? -4.344 -4.999 -27.167 1.00 95.69 85 GLY A N 1
ATOM 689 C CA . GLY A 1 85 ? -3.102 -4.233 -27.219 1.00 95.69 85 GLY A CA 1
ATOM 690 C C . GLY A 1 85 ? -2.047 -4.853 -28.141 1.00 95.69 85 GLY A C 1
ATOM 691 O O . GLY A 1 85 ? -2.134 -6.012 -28.534 1.00 95.69 85 GLY A O 1
ATOM 692 N N . GLU A 1 86 ? -1.000 -4.085 -28.453 1.00 96.38 86 GLU A N 1
ATOM 693 C CA . GLU A 1 86 ? 0.091 -4.526 -29.341 1.00 96.38 86 GLU A CA 1
ATOM 694 C C . GLU A 1 86 ? 0.867 -5.734 -28.778 1.00 96.38 86 GLU A C 1
ATOM 696 O O . GLU A 1 86 ? 1.261 -6.628 -29.524 1.00 96.38 86 GLU A O 1
ATOM 701 N N . TYR A 1 87 ? 1.038 -5.800 -27.450 1.00 96.06 87 TYR A N 1
ATOM 702 C CA . TYR A 1 87 ? 1.739 -6.892 -26.762 1.00 96.06 87 TYR A CA 1
ATOM 703 C C . TYR A 1 87 ? 0.905 -7.477 -25.607 1.00 96.06 87 TYR A C 1
ATOM 705 O O . TYR A 1 87 ? 1.259 -7.273 -24.441 1.00 96.06 87 TYR A O 1
ATOM 713 N N . PRO A 1 88 ? -0.155 -8.263 -25.885 1.00 96.06 88 PRO A N 1
ATOM 714 C CA . PRO A 1 88 ? -1.118 -8.690 -24.865 1.00 96.06 88 PRO A CA 1
ATOM 715 C C . PRO A 1 88 ? -0.498 -9.445 -23.688 1.00 96.06 88 PRO A C 1
ATOM 717 O O . PRO A 1 88 ? -0.820 -9.186 -22.532 1.00 96.06 88 PRO A O 1
ATOM 720 N N . LEU A 1 89 ? 0.461 -10.342 -23.950 1.00 95.81 89 LEU A N 1
ATOM 721 C CA . LEU A 1 89 ? 1.148 -11.081 -22.884 1.00 95.81 89 LEU A CA 1
ATOM 722 C C . LEU A 1 89 ? 1.886 -10.146 -21.919 1.00 95.81 89 LEU A C 1
ATOM 724 O O . LEU A 1 89 ? 1.880 -10.373 -20.711 1.00 95.81 89 LEU A O 1
ATOM 728 N N . LYS A 1 90 ? 2.498 -9.082 -22.446 1.00 94.75 90 LYS A N 1
ATOM 729 C CA . LYS A 1 90 ? 3.237 -8.111 -21.641 1.00 94.75 90 LYS A CA 1
ATOM 730 C C . LYS A 1 90 ? 2.287 -7.175 -20.896 1.00 94.75 90 LYS A C 1
ATOM 732 O O . LYS A 1 90 ? 2.577 -6.843 -19.754 1.00 94.75 90 LYS A O 1
ATOM 737 N N . SER A 1 91 ? 1.149 -6.814 -21.487 1.00 95.56 91 SER A N 1
ATOM 738 C CA . SER A 1 91 ? 0.096 -6.051 -20.803 1.00 95.56 91 SER A CA 1
ATOM 739 C C . SER A 1 91 ? -0.503 -6.836 -19.630 1.00 95.56 91 SER A C 1
ATOM 741 O O . SER A 1 91 ? -0.640 -6.316 -18.522 1.00 95.56 91 SER A O 1
ATOM 743 N N . LEU A 1 92 ? -0.763 -8.134 -19.828 1.00 96.06 92 LEU A N 1
ATOM 744 C CA . LEU A 1 92 ? -1.356 -8.982 -18.795 1.00 96.06 92 LEU A CA 1
ATOM 745 C C . LEU A 1 92 ? -0.392 -9.263 -17.631 1.00 96.06 92 LEU A C 1
ATOM 747 O O . LEU A 1 92 ? -0.756 -9.106 -16.463 1.00 96.06 92 LEU A O 1
ATOM 751 N N . TRP A 1 93 ? 0.840 -9.675 -17.937 1.00 94.25 93 TRP A N 1
ATOM 752 C CA . TRP A 1 93 ? 1.787 -10.176 -16.932 1.00 94.25 93 TRP A CA 1
ATOM 753 C C . TRP A 1 93 ? 2.823 -9.150 -16.470 1.00 94.25 93 TRP A C 1
ATOM 755 O O . TRP A 1 93 ? 3.369 -9.299 -15.375 1.00 94.25 93 TRP A O 1
ATOM 765 N N . SER A 1 94 ? 3.066 -8.101 -17.261 1.00 94.62 94 SER A N 1
ATOM 766 C CA . SER A 1 94 ? 4.212 -7.196 -17.118 1.00 94.62 94 SER A CA 1
ATOM 767 C C . SER A 1 94 ? 5.554 -7.938 -17.228 1.00 94.62 94 SER A C 1
ATOM 769 O O . SER A 1 94 ? 5.662 -8.981 -17.874 1.00 94.62 94 SER A O 1
ATOM 771 N N . ASN A 1 95 ? 6.608 -7.361 -16.661 1.00 93.56 95 ASN A N 1
ATOM 772 C CA . ASN A 1 95 ? 7.929 -7.958 -16.510 1.00 93.56 95 ASN A CA 1
ATOM 773 C C . ASN A 1 95 ? 8.304 -8.031 -15.020 1.00 93.56 95 ASN A C 1
ATOM 775 O O . ASN A 1 95 ? 7.591 -7.509 -14.167 1.00 93.56 95 ASN A O 1
ATOM 779 N N . PHE A 1 96 ? 9.440 -8.650 -14.698 1.00 91.56 96 PHE A N 1
ATOM 780 C CA . PHE A 1 96 ? 9.906 -8.746 -13.311 1.00 91.56 96 PHE A CA 1
ATOM 781 C C . PHE A 1 96 ? 10.416 -7.419 -12.729 1.00 91.56 96 PHE A C 1
ATOM 783 O O . PHE A 1 96 ? 10.423 -7.256 -11.517 1.00 91.56 96 PHE A O 1
ATOM 790 N N . GLU A 1 97 ? 10.810 -6.463 -13.572 1.00 89.75 97 GLU A N 1
ATOM 791 C CA . GLU A 1 97 ? 11.305 -5.157 -13.122 1.00 89.75 97 GLU A CA 1
ATOM 792 C C . GLU A 1 97 ? 10.205 -4.304 -12.487 1.00 89.75 97 GLU A C 1
ATOM 794 O O . GLU A 1 97 ? 10.476 -3.546 -11.564 1.00 89.75 97 GLU A O 1
ATOM 799 N N . ARG A 1 98 ? 8.969 -4.413 -12.990 1.00 88.44 98 ARG A N 1
ATOM 800 C CA . ARG A 1 98 ? 7.833 -3.587 -12.552 1.00 88.44 98 ARG A CA 1
ATOM 801 C C . ARG A 1 98 ? 6.731 -4.420 -11.912 1.00 88.44 98 ARG A C 1
ATOM 803 O O . ARG A 1 98 ? 6.163 -4.018 -10.912 1.00 88.44 98 ARG A O 1
ATOM 810 N N . MET A 1 99 ? 6.420 -5.582 -12.486 1.00 93.19 99 MET A N 1
ATOM 811 C CA . MET A 1 99 ? 5.326 -6.479 -12.079 1.00 93.19 99 MET A CA 1
ATOM 812 C C . MET A 1 99 ? 3.923 -5.837 -12.005 1.00 93.19 99 MET A C 1
ATOM 814 O O . MET A 1 99 ? 2.982 -6.475 -11.533 1.00 93.19 99 MET A O 1
ATOM 818 N N . ASP A 1 100 ? 3.749 -4.644 -12.579 1.00 89.31 100 ASP A N 1
ATOM 819 C CA . ASP A 1 100 ? 2.511 -3.849 -12.585 1.00 89.31 100 ASP A CA 1
ATOM 820 C C . ASP A 1 100 ? 1.567 -4.177 -13.769 1.00 89.31 100 ASP A C 1
ATOM 822 O O . ASP A 1 100 ? 1.072 -3.283 -14.450 1.00 89.31 100 ASP A O 1
ATOM 826 N N . GLY A 1 101 ? 1.371 -5.459 -14.090 1.00 94.75 101 GLY A N 1
ATOM 827 C CA . GLY A 1 101 ? 0.488 -5.889 -15.194 1.00 94.75 101 GLY A CA 1
ATOM 828 C C . GLY A 1 101 ? -0.985 -5.996 -14.786 1.00 94.75 101 GLY A C 1
ATOM 829 O O . GLY A 1 101 ? -1.319 -5.833 -13.609 1.00 94.75 101 GLY A O 1
ATOM 830 N N . PHE A 1 102 ? -1.861 -6.380 -15.721 1.00 97.44 102 PHE A N 1
ATOM 831 C CA . PHE A 1 102 ? -3.276 -6.673 -15.435 1.00 97.44 102 PHE A CA 1
ATOM 832 C C . PHE A 1 102 ? -3.469 -7.613 -14.244 1.00 97.44 102 PHE A C 1
ATOM 834 O O . PHE A 1 102 ? -4.338 -7.397 -13.401 1.00 97.44 102 PHE A O 1
ATOM 841 N N . VAL A 1 103 ? -2.625 -8.644 -14.132 1.00 97.50 103 VAL A N 1
ATOM 842 C CA . VAL A 1 103 ? -2.666 -9.583 -13.005 1.00 97.50 103 VAL A CA 1
ATOM 843 C C . VAL A 1 103 ? -2.546 -8.838 -11.675 1.00 97.50 103 VAL A C 1
ATOM 845 O O . VAL A 1 103 ? -3.275 -9.151 -10.740 1.00 97.50 103 VAL A O 1
ATOM 848 N N . MET A 1 104 ? -1.688 -7.822 -11.575 1.00 97.12 104 MET A N 1
ATOM 849 C CA . MET A 1 104 ? -1.569 -7.028 -10.352 1.00 97.12 104 MET A CA 1
ATOM 850 C C . MET A 1 104 ? -2.840 -6.215 -10.071 1.00 97.12 104 MET A C 1
ATOM 852 O O . MET A 1 104 ? -3.305 -6.191 -8.932 1.00 97.12 104 MET A O 1
ATOM 856 N N . LEU A 1 105 ? -3.458 -5.631 -11.105 1.00 97.50 105 LEU A N 1
ATOM 857 C CA . LEU A 1 105 ? -4.746 -4.936 -10.982 1.00 97.50 105 LEU A CA 1
ATOM 858 C C . LEU A 1 105 ? -5.860 -5.865 -10.482 1.00 97.50 105 LEU A C 1
ATOM 860 O O . LEU A 1 105 ? -6.644 -5.466 -9.620 1.00 97.50 105 LEU A O 1
ATOM 864 N N . VAL A 1 106 ? -5.898 -7.114 -10.958 1.00 98.38 106 VAL A N 1
ATOM 865 C CA . VAL A 1 106 ? -6.823 -8.134 -10.444 1.00 98.3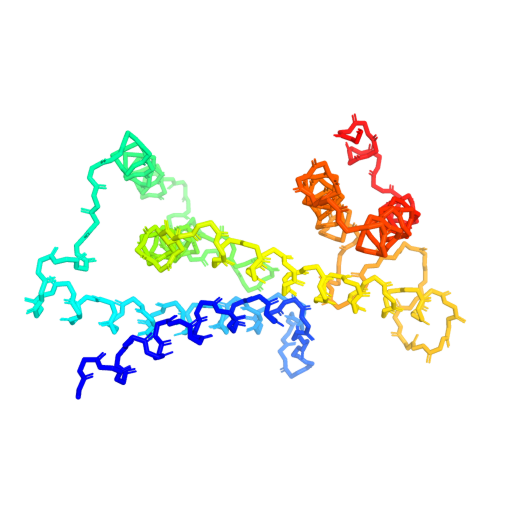8 106 VAL A CA 1
ATOM 866 C C . VAL A 1 106 ? -6.585 -8.359 -8.953 1.00 98.38 106 VAL A C 1
ATOM 868 O O . VAL A 1 106 ? -7.538 -8.305 -8.184 1.00 98.38 106 VAL A O 1
ATOM 871 N N . HIS A 1 107 ? -5.339 -8.534 -8.506 1.00 98.50 107 HIS A N 1
ATOM 872 C CA . HIS A 1 107 ? -5.057 -8.739 -7.080 1.00 98.50 107 HIS A CA 1
ATOM 873 C C . HIS A 1 107 ? -5.412 -7.511 -6.232 1.00 98.50 107 HIS A C 1
ATOM 875 O O . HIS A 1 107 ? -5.955 -7.670 -5.140 1.00 98.50 107 HIS A O 1
ATOM 881 N N . PHE A 1 108 ? -5.202 -6.286 -6.728 1.00 97.81 108 PHE A N 1
ATOM 882 C CA . PHE A 1 108 ? -5.702 -5.086 -6.049 1.00 97.81 108 PHE A CA 1
ATOM 883 C C . PHE A 1 108 ? -7.229 -5.082 -5.934 1.00 97.81 108 PHE A C 1
ATOM 885 O O . PHE A 1 108 ? -7.759 -4.727 -4.881 1.00 97.81 108 PHE A O 1
ATOM 892 N N . PHE A 1 109 ? -7.943 -5.526 -6.971 1.00 97.88 109 PHE A N 1
ATOM 893 C CA . PHE A 1 109 ? -9.397 -5.668 -6.926 1.00 97.88 109 PHE A CA 1
ATOM 894 C C . PHE A 1 109 ? -9.850 -6.741 -5.923 1.00 97.88 109 PHE A C 1
ATOM 896 O O . PHE A 1 109 ? -10.743 -6.482 -5.115 1.00 97.88 109 PHE A O 1
ATOM 903 N N . LEU A 1 110 ? -9.213 -7.917 -5.911 1.00 98.00 110 LEU A N 1
ATOM 904 C CA . LEU A 1 110 ? -9.497 -8.971 -4.928 1.00 98.00 110 LEU A CA 1
ATOM 905 C C . LEU A 1 110 ? -9.260 -8.462 -3.501 1.00 98.00 110 LEU A C 1
ATOM 907 O O . LEU A 1 110 ? -10.107 -8.640 -2.623 1.00 98.00 110 LEU A O 1
ATOM 911 N N . TYR A 1 111 ? -8.147 -7.761 -3.286 1.00 97.88 111 TYR A N 1
ATOM 912 C CA . TYR A 1 111 ? -7.822 -7.159 -2.001 1.00 97.88 111 TYR A CA 1
ATOM 913 C C . TYR A 1 111 ? -8.847 -6.100 -1.581 1.00 97.88 111 TYR A C 1
ATOM 915 O O . TYR A 1 111 ? -9.301 -6.108 -0.438 1.00 97.88 111 TYR A O 1
ATOM 923 N N . PHE A 1 112 ? -9.288 -5.242 -2.505 1.00 95.94 112 PHE A N 1
ATOM 924 C CA . PHE A 1 112 ? -10.361 -4.271 -2.275 1.00 95.94 112 PHE A CA 1
ATOM 925 C C . PHE A 1 112 ? -11.659 -4.941 -1.799 1.00 95.94 112 PHE A C 1
ATOM 927 O O . PHE A 1 112 ? -12.265 -4.485 -0.825 1.00 95.94 112 PHE A O 1
ATOM 934 N N . VAL A 1 113 ? -12.067 -6.048 -2.429 1.00 95.38 113 VAL A N 1
ATOM 935 C CA . VAL A 1 113 ? -13.272 -6.796 -2.035 1.00 95.38 113 VAL A CA 1
ATOM 936 C C . VAL A 1 113 ? -13.143 -7.346 -0.608 1.00 95.38 113 VAL A C 1
ATOM 938 O O . VAL A 1 113 ? -14.074 -7.214 0.194 1.00 95.38 113 VAL A O 1
ATOM 941 N N . VAL A 1 114 ? -11.981 -7.907 -0.260 1.00 96.31 114 VAL A N 1
ATOM 942 C CA . VAL A 1 114 ? -11.704 -8.429 1.090 1.00 96.31 114 VAL A CA 1
ATOM 943 C C . VAL A 1 114 ? -11.641 -7.300 2.127 1.00 96.31 114 VAL A C 1
ATOM 945 O O . VAL A 1 114 ? -12.207 -7.427 3.219 1.00 96.31 114 VAL A O 1
ATOM 948 N N . LEU A 1 115 ? -11.019 -6.167 1.795 1.00 94.31 115 LEU A N 1
ATOM 949 C CA . LEU A 1 115 ? -10.949 -4.983 2.656 1.00 94.31 115 LEU A CA 1
ATOM 950 C C . LEU A 1 115 ? -12.333 -4.408 2.962 1.00 94.31 115 LEU A C 1
ATOM 952 O O . LEU A 1 115 ? -12.631 -4.136 4.126 1.00 94.31 115 LEU A O 1
ATOM 956 N N . ALA A 1 116 ? -13.197 -4.283 1.949 1.00 90.38 116 ALA A N 1
ATOM 957 C CA . ALA A 1 116 ? -14.566 -3.786 2.107 1.00 90.38 116 ALA A CA 1
ATOM 958 C C . ALA A 1 116 ? -15.393 -4.642 3.084 1.00 90.38 116 ALA A C 1
ATOM 960 O O . ALA A 1 116 ? -16.334 -4.161 3.726 1.00 90.38 116 ALA A O 1
ATOM 961 N N . HIS A 1 117 ? -15.042 -5.921 3.220 1.00 87.69 117 HIS A N 1
ATOM 962 C CA . HIS A 1 117 ? -15.608 -6.795 4.235 1.00 87.69 117 HIS A CA 1
ATOM 963 C C . HIS A 1 117 ? -14.936 -6.635 5.611 1.00 87.69 117 HIS A C 1
ATOM 965 O O . HIS A 1 117 ? -15.634 -6.572 6.623 1.00 87.69 117 HIS A O 1
ATOM 971 N N . THR A 1 118 ? -13.606 -6.595 5.653 1.00 88.25 118 THR A N 1
ATOM 972 C CA . THR A 1 118 ? -12.819 -6.696 6.894 1.00 88.25 118 THR A CA 1
ATOM 973 C C . THR A 1 118 ? -12.842 -5.396 7.703 1.00 88.25 118 THR A C 1
ATOM 975 O O . THR A 1 118 ? -13.018 -5.419 8.922 1.00 88.25 118 THR A O 1
ATOM 978 N N . LEU A 1 119 ? -12.740 -4.241 7.040 1.00 90.81 119 LEU A N 1
ATOM 979 C CA . LEU A 1 119 ? -12.694 -2.922 7.681 1.00 90.81 119 LEU A CA 1
ATOM 980 C C . LEU A 1 119 ? -14.090 -2.280 7.752 1.00 90.81 119 LEU A C 1
ATOM 982 O O . LEU A 1 119 ? -14.351 -1.219 7.191 1.00 90.81 119 LEU A O 1
ATOM 986 N N . ARG A 1 120 ? -15.034 -2.935 8.433 1.00 87.06 120 ARG A N 1
ATOM 987 C CA . ARG A 1 120 ? -16.420 -2.429 8.558 1.00 87.06 120 ARG A CA 1
ATOM 988 C C . ARG A 1 120 ? -16.617 -1.400 9.660 1.00 87.06 120 ARG A C 1
ATOM 990 O O . ARG A 1 120 ? -17.483 -0.539 9.552 1.00 87.06 120 ARG A O 1
ATOM 997 N N . GLU A 1 121 ? -15.855 -1.521 10.738 1.00 89.50 121 GLU A N 1
ATOM 998 C CA . GLU A 1 121 ? -15.970 -0.640 11.895 1.00 89.50 121 GLU A CA 1
ATOM 999 C C . GLU A 1 121 ? -14.862 0.409 11.875 1.00 89.50 121 GLU A C 1
ATOM 1001 O O . GLU A 1 121 ? -13.714 0.106 11.547 1.00 89.50 121 GLU A O 1
ATOM 1006 N N . SER A 1 122 ? -15.189 1.628 12.311 1.00 89.38 122 SER A N 1
ATOM 1007 C CA . SER A 1 122 ? -14.231 2.739 12.404 1.00 89.38 122 SER A CA 1
ATOM 1008 C C . SER A 1 122 ? -12.977 2.370 13.214 1.00 89.38 122 SER A C 1
ATOM 1010 O O . SER A 1 122 ? -11.863 2.723 12.836 1.00 89.38 122 SER A O 1
ATOM 1012 N N . LYS A 1 123 ? -13.121 1.548 14.265 1.00 94.44 123 LYS A N 1
ATOM 1013 C CA . LYS A 1 123 ? -11.981 1.066 15.064 1.00 94.44 123 LYS A CA 1
ATOM 1014 C C . LYS A 1 123 ? -10.945 0.294 14.231 1.00 94.44 123 LYS A C 1
ATOM 1016 O O . LYS A 1 123 ? -9.750 0.473 14.438 1.00 94.44 123 LYS A O 1
ATOM 1021 N N . TYR A 1 124 ? -11.388 -0.527 13.273 1.00 95.00 124 TYR A N 1
ATOM 1022 C CA . TYR A 1 124 ? -10.490 -1.335 12.446 1.00 95.00 124 TYR A CA 1
ATOM 1023 C C . TYR A 1 124 ? -9.761 -0.481 11.411 1.00 95.00 124 TYR A C 1
ATOM 1025 O O . TYR A 1 124 ? -8.588 -0.732 11.156 1.00 95.00 124 TYR A O 1
ATOM 1033 N N . TRP A 1 125 ? -10.408 0.566 10.891 1.00 95.50 125 TRP A N 1
ATOM 1034 C CA . TRP A 1 125 ? -9.732 1.585 10.084 1.00 95.50 125 TRP A CA 1
ATOM 1035 C C . TRP A 1 125 ? -8.638 2.295 10.873 1.00 95.50 125 TRP A C 1
ATOM 1037 O O . TRP A 1 125 ? -7.524 2.438 10.381 1.00 95.50 125 TRP A O 1
ATOM 1047 N N . THR A 1 126 ? -8.916 2.676 12.122 1.00 95.12 126 THR A N 1
ATOM 1048 C CA . THR A 1 126 ? -7.905 3.285 12.994 1.00 95.12 126 THR A CA 1
ATOM 1049 C C . THR A 1 126 ? -6.722 2.346 13.226 1.00 95.12 126 THR A C 1
ATOM 1051 O O . THR A 1 126 ? -5.581 2.799 13.159 1.00 95.12 126 THR A O 1
ATOM 1054 N N . TYR A 1 127 ? -6.957 1.050 13.460 1.00 96.50 127 TYR A N 1
ATOM 1055 C CA . TYR A 1 127 ? -5.871 0.070 13.589 1.00 96.50 127 TYR A CA 1
ATOM 1056 C C . TYR A 1 127 ? -5.078 -0.073 12.293 1.00 96.50 127 TYR A C 1
ATOM 1058 O O . TYR A 1 127 ? -3.859 0.028 12.328 1.00 96.50 127 TYR A O 1
ATOM 1066 N N . PHE A 1 128 ? -5.756 -0.224 11.157 1.00 97.62 128 PHE A N 1
ATOM 1067 C CA . PHE A 1 128 ? -5.124 -0.346 9.845 1.00 97.62 128 PHE A CA 1
ATOM 1068 C C . PHE A 1 128 ? -4.233 0.864 9.525 1.00 97.62 128 PHE A C 1
ATOM 1070 O O . PHE A 1 128 ? -3.065 0.701 9.170 1.00 97.62 128 PHE A O 1
ATOM 1077 N N . PHE A 1 129 ? -4.747 2.081 9.737 1.00 97.75 129 PHE A N 1
ATOM 1078 C CA . PHE A 1 129 ? -3.988 3.309 9.522 1.00 97.75 129 PHE A CA 1
ATOM 1079 C C . PHE A 1 129 ? -2.803 3.446 10.480 1.00 97.75 129 PHE A C 1
ATOM 1081 O O . PHE A 1 129 ? -1.709 3.789 10.047 1.00 97.75 129 PHE A O 1
ATOM 1088 N N . ASN A 1 130 ? -2.963 3.121 11.764 1.00 97.94 130 ASN A N 1
ATOM 1089 C CA . ASN A 1 130 ? -1.831 3.151 12.694 1.00 97.94 130 ASN A CA 1
ATOM 1090 C C . ASN A 1 130 ? -0.775 2.084 12.368 1.00 97.94 130 ASN A C 1
ATOM 1092 O O . ASN A 1 130 ? 0.417 2.355 12.500 1.00 97.94 130 ASN A O 1
ATOM 1096 N N . THR A 1 131 ? -1.175 0.899 11.898 1.00 98.06 131 THR A N 1
ATOM 1097 C CA . THR A 1 131 ? -0.223 -0.136 11.477 1.00 98.06 131 THR A CA 1
ATOM 1098 C C . THR A 1 131 ? 0.581 0.310 10.260 1.00 98.06 131 THR A C 1
ATOM 1100 O O . THR A 1 131 ? 1.808 0.243 10.306 1.00 98.06 131 THR A O 1
ATOM 1103 N N . THR A 1 132 ? -0.066 0.814 9.203 1.00 98.25 132 THR A N 1
ATOM 1104 C CA . THR A 1 132 ? 0.670 1.296 8.019 1.00 98.25 132 THR A CA 1
ATOM 1105 C C . THR A 1 132 ? 1.561 2.494 8.358 1.00 98.25 132 THR A C 1
ATOM 1107 O O . THR A 1 132 ? 2.665 2.594 7.837 1.00 98.25 132 THR A O 1
ATOM 1110 N N . LEU A 1 133 ? 1.162 3.353 9.306 1.00 98.44 133 LEU A N 1
ATOM 1111 C CA . LEU A 1 133 ? 2.022 4.428 9.813 1.00 98.44 133 LEU A CA 1
ATOM 1112 C C . LEU A 1 133 ? 3.242 3.918 10.574 1.00 98.44 133 LEU A C 1
ATOM 1114 O O . LEU A 1 133 ? 4.330 4.462 10.396 1.00 98.44 133 LEU A O 1
ATOM 1118 N N . GLY A 1 134 ? 3.090 2.877 11.393 1.00 98.38 134 GLY A N 1
ATOM 1119 C CA . GLY A 1 134 ? 4.223 2.220 12.046 1.00 98.38 134 GLY A CA 1
ATOM 1120 C C . GLY A 1 134 ? 5.221 1.676 11.022 1.00 98.38 134 GLY A C 1
ATOM 1121 O O . GLY A 1 134 ? 6.418 1.945 11.122 1.00 98.38 134 GLY A O 1
ATOM 1122 N N . VAL A 1 135 ? 4.724 1.001 9.981 1.00 98.56 135 VAL A N 1
ATOM 1123 C CA . VAL A 1 135 ? 5.552 0.514 8.866 1.00 98.56 135 VAL A CA 1
ATOM 1124 C C . VAL A 1 135 ? 6.216 1.674 8.128 1.00 98.56 135 VAL A C 1
ATOM 1126 O O . VAL A 1 135 ? 7.423 1.650 7.912 1.00 98.56 135 VAL A O 1
ATOM 1129 N N . ALA A 1 136 ? 5.467 2.714 7.765 1.00 98.44 136 ALA A N 1
ATOM 1130 C CA . ALA A 1 136 ? 6.016 3.871 7.066 1.00 98.44 136 ALA A CA 1
ATOM 1131 C C . ALA A 1 136 ? 7.063 4.621 7.892 1.00 98.44 136 ALA A C 1
ATOM 1133 O O . ALA A 1 136 ? 8.056 5.081 7.336 1.00 98.44 136 ALA A O 1
ATOM 1134 N N . THR A 1 137 ? 6.891 4.671 9.214 1.00 98.38 137 THR A N 1
ATOM 1135 C CA . THR A 1 137 ? 7.883 5.232 10.136 1.00 98.38 137 THR A CA 1
ATOM 1136 C C . THR A 1 137 ? 9.170 4.426 10.096 1.00 98.38 137 THR A C 1
ATOM 1138 O O . THR A 1 137 ? 10.243 5.007 9.970 1.00 98.38 137 THR A O 1
ATOM 1141 N N . TYR A 1 138 ? 9.080 3.096 10.119 1.00 97.81 138 TYR A N 1
ATOM 1142 C CA . TYR A 1 138 ? 10.256 2.246 9.947 1.00 97.81 138 TYR A CA 1
ATOM 1143 C C . TYR A 1 138 ? 10.943 2.491 8.595 1.00 97.81 138 TYR A C 1
ATOM 1145 O O . TYR A 1 138 ? 12.149 2.716 8.561 1.00 97.81 138 TYR A O 1
ATOM 1153 N N . VAL A 1 139 ? 10.188 2.513 7.491 1.00 97.44 139 VAL A N 1
ATOM 1154 C CA . VAL A 1 139 ? 10.730 2.767 6.142 1.00 97.44 139 VAL A CA 1
ATOM 1155 C C . VAL A 1 139 ? 11.406 4.146 6.070 1.00 97.44 139 VAL A C 1
ATOM 1157 O O . VAL A 1 139 ? 12.493 4.269 5.509 1.00 97.44 139 VAL A O 1
ATOM 1160 N N . ALA A 1 140 ? 10.817 5.179 6.674 1.00 96.88 140 ALA A N 1
ATOM 1161 C CA . ALA A 1 140 ? 11.401 6.518 6.762 1.00 96.88 140 ALA A CA 1
ATOM 1162 C C . ALA A 1 140 ? 12.732 6.523 7.532 1.00 96.88 140 ALA A C 1
ATOM 1164 O O . ALA A 1 140 ? 13.732 7.042 7.038 1.00 96.88 140 ALA A O 1
ATOM 1165 N N . LEU A 1 141 ? 12.762 5.906 8.716 1.00 95.75 141 LEU A N 1
ATOM 1166 C CA . LEU A 1 141 ? 13.962 5.831 9.552 1.00 95.75 141 LEU A CA 1
ATOM 1167 C C . LEU A 1 141 ? 15.071 4.990 8.906 1.00 95.75 141 LEU A C 1
ATOM 1169 O O . LEU A 1 141 ? 16.243 5.348 9.003 1.00 95.75 141 LEU A O 1
ATOM 1173 N N . TYR A 1 142 ? 14.715 3.907 8.213 1.00 94.75 142 TYR A N 1
ATOM 1174 C CA . TYR A 1 142 ? 15.673 3.098 7.461 1.00 94.75 142 TYR A CA 1
ATOM 1175 C C . TYR A 1 142 ? 16.309 3.901 6.316 1.00 94.75 142 TYR A C 1
ATOM 1177 O O . TYR A 1 142 ? 17.528 3.895 6.162 1.00 94.75 142 TYR A O 1
ATOM 1185 N N . GLY A 1 143 ? 15.504 4.671 5.574 1.00 93.56 143 GLY A N 1
ATOM 1186 C CA . GLY A 1 143 ? 16.001 5.551 4.513 1.00 93.56 143 GLY A CA 1
ATOM 1187 C C . GLY A 1 143 ? 16.941 6.647 5.032 1.00 93.56 143 GLY A C 1
ATOM 1188 O O . GLY A 1 143 ? 17.971 6.921 4.417 1.00 93.56 143 GLY A O 1
ATOM 1189 N N . LEU A 1 144 ? 16.648 7.223 6.204 1.00 92.38 144 LEU A N 1
ATOM 1190 C CA . LEU A 1 144 ? 17.567 8.147 6.881 1.00 92.38 144 LEU A CA 1
ATOM 1191 C C . LEU A 1 144 ? 18.902 7.488 7.212 1.00 92.38 144 LEU A C 1
ATOM 1193 O O . LEU A 1 144 ? 19.955 8.063 6.944 1.00 92.38 144 LEU A O 1
ATOM 1197 N N . ALA A 1 145 ? 18.861 6.286 7.780 1.00 91.44 145 ALA A N 1
ATOM 1198 C CA . ALA A 1 145 ? 20.065 5.557 8.148 1.00 91.44 145 ALA A CA 1
ATOM 1199 C C . ALA A 1 145 ? 20.914 5.168 6.921 1.00 91.44 145 ALA A C 1
ATOM 1201 O O . ALA A 1 145 ? 22.140 5.196 6.991 1.00 91.44 145 ALA A O 1
ATOM 1202 N N . GLN A 1 146 ? 20.294 4.883 5.771 1.00 89.88 146 GLN A N 1
ATOM 1203 C CA . GLN A 1 146 ? 21.031 4.733 4.510 1.00 89.88 146 GLN A CA 1
ATOM 1204 C C . GLN A 1 146 ? 21.699 6.044 4.085 1.00 89.88 146 GLN A C 1
ATOM 1206 O O . GLN A 1 146 ? 22.878 6.052 3.743 1.00 89.88 146 GLN A O 1
ATOM 1211 N N . SER A 1 147 ? 20.980 7.170 4.148 1.00 87.12 147 SER A N 1
ATOM 1212 C CA . SER A 1 147 ? 21.533 8.472 3.746 1.00 87.12 147 SER A CA 1
ATOM 1213 C C . SER A 1 147 ? 22.692 8.952 4.628 1.00 87.12 147 SER A C 1
ATOM 1215 O O . SER A 1 147 ? 23.585 9.638 4.138 1.00 87.12 147 SER A O 1
ATOM 1217 N N . SER A 1 148 ? 22.719 8.561 5.907 1.00 84.94 148 SER A N 1
ATOM 1218 C CA . SER A 1 148 ? 23.810 8.886 6.832 1.00 84.94 148 SER A CA 1
ATOM 1219 C C . SER A 1 148 ? 25.024 7.958 6.711 1.00 84.94 148 SER A C 1
ATOM 1221 O O . SER A 1 148 ? 26.004 8.148 7.430 1.00 84.94 148 SER A O 1
ATOM 1223 N N . GLY A 1 149 ? 24.976 6.958 5.823 1.00 82.31 149 GLY A N 1
ATOM 1224 C CA . GLY A 1 149 ? 26.045 5.978 5.635 1.00 82.31 149 GLY A CA 1
ATOM 1225 C C . GLY A 1 149 ? 26.095 4.878 6.700 1.00 82.31 149 GLY A C 1
ATOM 1226 O O . GLY A 1 149 ? 27.080 4.146 6.754 1.00 82.31 149 GLY A O 1
ATOM 1227 N N . LEU A 1 150 ? 25.063 4.740 7.547 1.00 81.25 150 LEU A N 1
ATOM 1228 C CA . LEU A 1 150 ? 24.964 3.630 8.510 1.00 81.25 150 LEU A CA 1
ATOM 1229 C C . LEU A 1 150 ? 24.653 2.292 7.824 1.00 81.25 150 LEU A C 1
ATOM 1231 O O . LEU A 1 150 ? 25.011 1.240 8.350 1.00 81.25 150 LEU A O 1
ATOM 1235 N N . PHE A 1 151 ? 23.994 2.333 6.666 1.00 80.69 151 PHE A N 1
ATOM 1236 C CA . PHE A 1 151 ? 23.700 1.167 5.838 1.00 80.69 151 PHE A CA 1
ATOM 1237 C C . PHE A 1 151 ? 24.176 1.385 4.402 1.00 80.69 151 PHE A C 1
ATOM 1239 O O . PHE A 1 151 ? 24.200 2.512 3.904 1.00 80.69 151 PHE A O 1
ATOM 1246 N N . GLU A 1 152 ? 24.521 0.290 3.725 1.00 69.88 152 GLU A N 1
ATOM 1247 C CA . GLU A 1 152 ? 24.833 0.308 2.297 1.00 69.88 152 GLU A CA 1
ATOM 1248 C C . GLU A 1 152 ? 23.588 0.698 1.476 1.00 69.88 152 GLU A C 1
ATOM 1250 O O . GLU A 1 152 ? 22.457 0.337 1.814 1.00 69.88 152 GLU A O 1
ATOM 1255 N N . GLY A 1 153 ? 23.794 1.463 0.398 1.00 64.94 153 GLY A N 1
ATOM 1256 C CA . GLY A 1 153 ? 22.720 1.914 -0.501 1.00 64.94 153 GLY A CA 1
ATOM 1257 C C . GLY A 1 153 ? 22.418 3.419 -0.500 1.00 64.94 153 GLY A C 1
ATOM 1258 O O . GLY A 1 153 ? 21.528 3.849 -1.221 1.00 64.94 153 GLY A O 1
ATOM 1259 N N . GLY A 1 154 ? 23.158 4.246 0.245 1.00 61.97 154 GLY A N 1
ATOM 1260 C CA . GLY A 1 154 ? 23.001 5.707 0.244 1.00 61.97 154 GLY A CA 1
ATOM 1261 C C . GLY A 1 154 ? 23.978 6.419 -0.697 1.00 61.97 154 GLY A C 1
ATOM 1262 O O . GLY A 1 154 ? 25.190 6.314 -0.528 1.00 61.97 154 GLY A O 1
ATOM 1263 N N . GLY A 1 155 ? 23.469 7.169 -1.678 1.00 59.34 155 GLY A N 1
ATOM 1264 C CA . GLY A 1 155 ? 24.316 7.890 -2.644 1.00 59.34 155 GLY A CA 1
ATOM 1265 C C . GLY A 1 155 ? 23.636 9.053 -3.367 1.00 59.34 155 GLY A C 1
ATOM 1266 O O . GLY A 1 155 ? 23.996 9.370 -4.498 1.00 59.34 155 GLY A O 1
ATOM 1267 N N . GLY A 1 156 ? 22.622 9.667 -2.751 1.00 78.12 156 GLY A N 1
ATOM 1268 C CA . GLY A 1 156 ? 21.927 10.822 -3.317 1.00 78.12 156 GLY A CA 1
ATOM 1269 C C . GLY A 1 156 ? 20.537 11.010 -2.727 1.00 78.12 156 GLY A C 1
ATOM 1270 O O . GLY A 1 156 ? 20.370 11.714 -1.741 1.00 78.12 156 GLY A O 1
ATOM 1271 N N . ARG A 1 157 ? 19.533 10.393 -3.352 1.00 89.12 157 ARG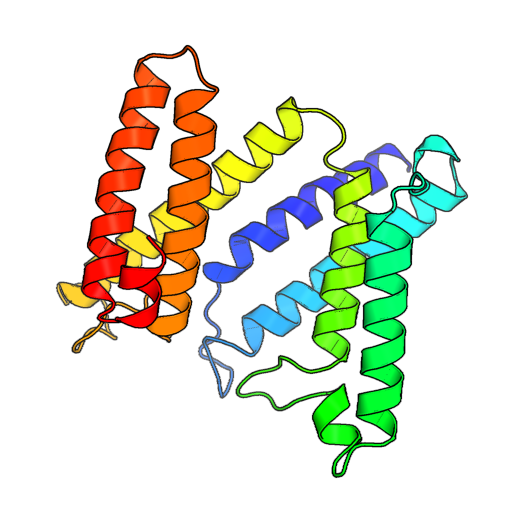 A N 1
ATOM 1272 C CA . ARG A 1 157 ? 18.115 10.536 -2.987 1.00 89.12 157 ARG A CA 1
ATOM 1273 C C . ARG A 1 157 ? 17.699 9.403 -2.054 1.00 89.12 157 ARG A C 1
ATOM 1275 O O . ARG A 1 157 ? 18.077 8.264 -2.305 1.00 89.12 157 ARG A O 1
ATOM 1282 N N . ILE A 1 158 ? 16.887 9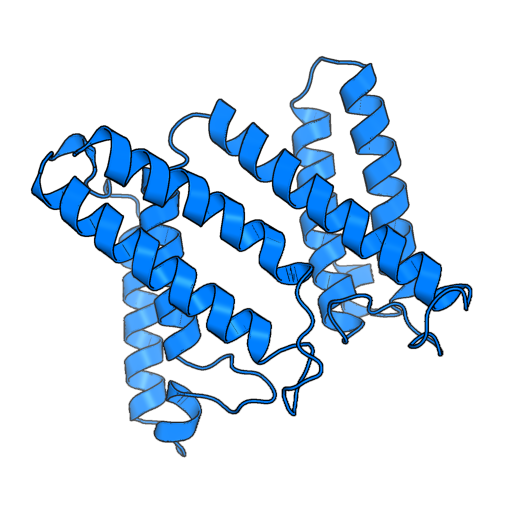.696 -1.039 1.00 90.94 158 ILE A N 1
ATOM 1283 C CA . ILE A 1 158 ? 16.374 8.660 -0.129 1.00 90.94 158 ILE A CA 1
ATOM 1284 C C . ILE A 1 158 ? 15.354 7.773 -0.853 1.00 90.94 158 ILE A C 1
ATOM 1286 O O . ILE A 1 158 ? 14.346 8.266 -1.367 1.00 90.94 158 ILE A O 1
ATOM 1290 N N . ASP A 1 159 ? 15.593 6.463 -0.855 1.00 90.75 159 ASP A N 1
ATOM 1291 C CA . ASP A 1 159 ? 14.729 5.453 -1.468 1.00 90.75 159 ASP A CA 1
ATOM 1292 C C . ASP A 1 159 ? 14.370 4.272 -0.545 1.00 90.75 159 ASP A C 1
ATOM 1294 O O . ASP A 1 159 ? 13.324 3.649 -0.750 1.00 90.75 159 ASP A O 1
ATOM 1298 N N . SER A 1 160 ? 15.136 4.030 0.525 1.00 93.25 160 SER A N 1
ATOM 1299 C CA . SER A 1 160 ? 14.820 3.051 1.576 1.00 93.25 160 SER A CA 1
ATOM 1300 C C . SER A 1 160 ? 14.655 1.620 1.037 1.00 93.25 160 SER A C 1
ATOM 1302 O O . SER A 1 160 ? 15.085 1.274 -0.064 1.00 93.25 160 SER A O 1
ATOM 1304 N N . THR A 1 161 ? 13.947 0.766 1.777 1.00 93.75 161 THR A N 1
ATOM 1305 C CA . THR A 1 161 ? 13.545 -0.577 1.345 1.00 93.75 161 THR A CA 1
ATOM 1306 C C . THR A 1 161 ? 12.649 -0.566 0.104 1.00 93.75 161 THR A C 1
ATOM 1308 O O . THR A 1 161 ? 12.316 -1.635 -0.404 1.00 93.75 161 THR A O 1
ATOM 1311 N N . LEU A 1 162 ? 12.227 0.597 -0.412 1.00 93.00 162 LEU A N 1
ATOM 1312 C CA . LEU A 1 162 ? 11.462 0.720 -1.655 1.00 93.00 162 LEU A CA 1
ATOM 1313 C C . LEU A 1 162 ? 12.349 0.713 -2.906 1.00 93.00 162 LEU A C 1
ATOM 1315 O O . LEU A 1 162 ? 11.833 0.377 -3.971 1.00 93.00 162 LEU A O 1
ATOM 1319 N N . GLY A 1 163 ? 13.642 1.040 -2.787 1.00 91.06 163 GLY A N 1
ATOM 1320 C CA . GLY A 1 163 ? 14.622 0.984 -3.883 1.00 91.06 163 GLY A CA 1
ATOM 1321 C C . GLY A 1 163 ? 14.343 1.936 -5.052 1.00 91.06 163 GLY A C 1
ATOM 1322 O O . GLY A 1 163 ? 14.882 1.770 -6.144 1.00 91.06 163 GLY A O 1
ATOM 1323 N N . ASN A 1 164 ? 13.440 2.903 -4.862 1.00 92.81 164 ASN A N 1
ATOM 1324 C CA . ASN A 1 164 ? 13.192 3.984 -5.806 1.00 92.81 164 ASN A CA 1
ATOM 1325 C C . ASN A 1 164 ? 12.709 5.243 -5.073 1.00 92.81 164 ASN A C 1
ATOM 1327 O O . ASN A 1 164 ? 11.665 5.234 -4.415 1.00 92.81 164 ASN A O 1
ATOM 1331 N N . ALA A 1 165 ? 13.415 6.359 -5.256 1.00 93.50 165 ALA A N 1
ATOM 1332 C CA . ALA A 1 165 ? 13.079 7.628 -4.610 1.00 93.50 165 ALA A CA 1
ATOM 1333 C C . ALA A 1 165 ? 11.683 8.165 -4.989 1.00 93.50 165 ALA A C 1
ATOM 1335 O O . ALA A 1 165 ? 11.042 8.841 -4.188 1.00 93.50 165 ALA A O 1
ATOM 1336 N N . SER A 1 166 ? 11.168 7.843 -6.180 1.00 93.88 166 SER A N 1
ATOM 1337 C CA . SER A 1 166 ? 9.810 8.235 -6.588 1.00 93.88 166 SER A CA 1
ATOM 1338 C C . SER A 1 166 ? 8.744 7.403 -5.871 1.00 93.88 166 SER A C 1
ATOM 1340 O O . SER A 1 166 ? 7.715 7.950 -5.475 1.00 93.88 166 SER A O 1
ATOM 1342 N N . TYR A 1 167 ? 8.995 6.104 -5.652 1.00 94.62 167 TYR A N 1
ATOM 1343 C CA . TYR A 1 167 ? 8.124 5.254 -4.829 1.00 94.62 167 TYR A CA 1
ATOM 1344 C C . TYR A 1 167 ? 8.141 5.703 -3.370 1.00 94.62 167 TYR A C 1
ATOM 1346 O O . TYR A 1 167 ? 7.085 5.803 -2.751 1.00 94.62 167 TYR A O 1
ATOM 1354 N N . MET A 1 168 ? 9.314 6.059 -2.847 1.00 96.00 168 MET A N 1
ATOM 1355 C CA . MET A 1 168 ? 9.450 6.625 -1.509 1.00 96.00 168 MET A CA 1
ATOM 1356 C C . MET A 1 168 ? 8.685 7.943 -1.359 1.00 96.00 168 MET A C 1
ATOM 1358 O O . MET A 1 168 ? 7.934 8.105 -0.399 1.00 96.00 168 MET A O 1
ATOM 1362 N N . ALA A 1 169 ? 8.785 8.847 -2.335 1.00 96.38 169 ALA A N 1
ATOM 1363 C CA . ALA A 1 169 ? 8.077 10.122 -2.311 1.00 96.38 169 ALA A CA 1
ATOM 1364 C C . ALA A 1 169 ? 6.554 9.946 -2.248 1.00 96.38 169 ALA A C 1
ATOM 1366 O O . ALA A 1 169 ? 5.905 10.490 -1.352 1.00 96.38 169 ALA A O 1
ATOM 1367 N N . ILE A 1 170 ? 5.975 9.165 -3.171 1.00 96.44 170 ILE A N 1
ATOM 1368 C CA . ILE A 1 170 ? 4.521 8.953 -3.200 1.00 96.44 170 ILE A CA 1
ATOM 1369 C C . ILE A 1 170 ? 4.043 8.197 -1.955 1.00 96.44 170 ILE A C 1
ATOM 1371 O O . ILE A 1 170 ? 2.986 8.512 -1.411 1.00 96.44 170 ILE A O 1
ATOM 1375 N N . TYR A 1 171 ? 4.847 7.256 -1.456 1.00 97.31 171 TYR A N 1
ATOM 1376 C CA . TYR A 1 171 ? 4.553 6.529 -0.229 1.00 97.31 171 TYR A CA 1
ATOM 1377 C C . TYR A 1 171 ? 4.507 7.473 0.982 1.00 97.31 171 TYR A C 1
ATOM 1379 O O . TYR A 1 171 ? 3.524 7.443 1.722 1.00 97.31 171 TYR A O 1
ATOM 1387 N N . MET A 1 172 ? 5.486 8.370 1.149 1.00 97.88 172 MET A N 1
ATOM 1388 C CA . MET A 1 172 ? 5.455 9.396 2.202 1.00 97.88 172 MET A CA 1
ATOM 1389 C C . MET A 1 172 ? 4.250 10.332 2.050 1.00 97.88 172 MET A C 1
ATOM 1391 O O . MET A 1 172 ? 3.564 10.586 3.038 1.00 97.88 172 MET A O 1
ATOM 1395 N N . LEU A 1 173 ? 3.935 10.785 0.829 1.00 97.50 173 LEU A N 1
ATOM 1396 C CA . LEU A 1 173 ? 2.810 11.694 0.570 1.00 97.50 173 LEU A CA 1
ATOM 1397 C C . LEU A 1 173 ? 1.480 11.125 1.078 1.00 97.50 173 LEU A C 1
ATOM 1399 O O . LEU A 1 173 ? 0.781 11.779 1.853 1.00 97.50 173 LEU A O 1
ATOM 1403 N N . PHE A 1 174 ? 1.147 9.886 0.705 1.00 97.38 174 PHE A N 1
ATOM 1404 C CA . PHE A 1 174 ? -0.076 9.240 1.190 1.00 97.38 174 PHE A CA 1
ATOM 1405 C C . PHE A 1 174 ? -0.091 9.107 2.718 1.00 97.38 174 PHE A C 1
ATOM 1407 O O . PHE A 1 174 ? -1.126 9.340 3.346 1.00 97.38 174 PHE A O 1
ATOM 1414 N N . HIS A 1 175 ? 1.047 8.784 3.337 1.00 98.50 175 HIS A N 1
ATOM 1415 C CA . HIS A 1 175 ? 1.121 8.640 4.789 1.00 98.50 175 HIS A CA 1
ATOM 1416 C C . HIS A 1 175 ? 1.040 9.980 5.534 1.00 98.50 175 HIS A C 1
ATOM 1418 O O . HIS A 1 175 ? 0.490 10.011 6.634 1.00 98.50 175 HIS A O 1
ATOM 1424 N N . ILE A 1 176 ? 1.485 11.091 4.936 1.00 98.31 176 ILE A N 1
ATOM 1425 C CA . ILE A 1 176 ? 1.265 12.441 5.480 1.00 98.31 176 ILE A CA 1
ATOM 1426 C C . ILE A 1 176 ? -0.235 12.735 5.565 1.00 98.31 176 ILE A C 1
ATOM 1428 O O . ILE A 1 176 ? -0.720 13.145 6.620 1.00 98.31 176 ILE A O 1
ATOM 1432 N N . PHE A 1 177 ? -1.003 12.456 4.507 1.00 97.94 177 PHE A N 1
ATOM 1433 C CA . PHE A 1 177 ? -2.457 12.643 4.548 1.00 97.94 177 PHE A CA 1
ATOM 1434 C C . PHE A 1 177 ? -3.137 11.741 5.587 1.00 97.94 177 PHE A C 1
ATOM 1436 O O . PHE A 1 177 ? -4.056 12.192 6.274 1.00 97.94 177 PHE A O 1
ATOM 1443 N N . ILE A 1 178 ? -2.665 10.502 5.768 1.00 98.06 178 ILE A N 1
ATOM 1444 C CA . ILE A 1 178 ? -3.163 9.606 6.827 1.00 98.06 178 ILE A CA 1
ATOM 1445 C C . ILE A 1 178 ? -2.857 10.178 8.222 1.00 98.06 178 ILE A C 1
ATOM 1447 O O . ILE A 1 178 ? -3.734 10.163 9.088 1.00 98.06 178 ILE A O 1
ATOM 1451 N N . LEU A 1 179 ? -1.654 10.716 8.450 1.00 98.25 179 LEU A N 1
ATOM 1452 C CA . LEU A 1 179 ? -1.290 11.357 9.720 1.00 98.25 179 LEU A CA 1
ATOM 1453 C C . LEU A 1 179 ? -2.167 12.567 10.015 1.00 98.25 179 LEU A C 1
ATOM 1455 O O . LEU A 1 179 ? -2.696 12.676 11.119 1.00 98.25 179 LEU A O 1
ATOM 1459 N N . VAL A 1 180 ? -2.360 13.448 9.029 1.00 97.25 180 VAL A N 1
ATOM 1460 C CA . VAL A 1 180 ? -3.237 14.620 9.160 1.00 97.25 180 VAL A CA 1
ATOM 1461 C C . VAL A 1 180 ? -4.670 14.179 9.454 1.00 97.25 180 VAL A C 1
ATOM 1463 O O . VAL A 1 180 ? -5.297 14.699 10.376 1.00 97.25 180 VAL A O 1
ATOM 1466 N N . TYR A 1 181 ? -5.177 13.169 8.744 1.00 97.44 181 TYR A N 1
ATOM 1467 C CA . TYR A 1 181 ? -6.495 12.601 9.009 1.00 97.44 181 TYR A CA 1
ATOM 1468 C C . TYR A 1 181 ? -6.621 12.106 10.460 1.00 97.44 181 TYR A C 1
ATOM 1470 O O . TYR A 1 181 ? -7.548 12.514 11.164 1.00 97.44 181 TYR A O 1
ATOM 1478 N N . LEU A 1 182 ? -5.683 11.287 10.947 1.00 97.44 182 LEU A N 1
ATOM 1479 C CA . LEU A 1 182 ? -5.723 10.768 12.320 1.00 97.44 182 LEU A CA 1
ATOM 1480 C C . LEU A 1 182 ? -5.521 11.861 13.379 1.00 97.44 182 LEU A C 1
ATOM 1482 O O . LEU A 1 182 ? -6.151 11.800 14.438 1.00 97.44 182 LEU A O 1
ATOM 1486 N N . PHE A 1 183 ? -4.696 12.870 13.094 1.00 97.31 183 PHE A N 1
ATOM 1487 C CA . PHE A 1 183 ? -4.496 14.046 13.941 1.00 97.31 183 PHE A CA 1
ATOM 1488 C C . PHE A 1 183 ? -5.801 14.811 14.165 1.00 97.31 183 PHE A C 1
ATOM 1490 O O . PHE A 1 183 ? -6.141 15.121 15.308 1.00 97.31 183 PHE A O 1
ATOM 1497 N N . LEU A 1 184 ? -6.560 15.054 13.094 1.00 96.75 184 LEU A N 1
ATOM 1498 C CA . LEU A 1 184 ? -7.834 15.773 13.156 1.00 96.75 184 LEU A CA 1
ATOM 1499 C C . LEU A 1 184 ? -8.945 14.965 13.848 1.00 96.75 184 LEU A C 1
ATOM 1501 O O . LEU A 1 184 ? -9.867 15.553 14.410 1.00 96.75 184 LEU A O 1
ATOM 1505 N N . HIS A 1 185 ? -8.860 13.632 13.838 1.00 95.19 185 HIS A N 1
ATOM 1506 C CA . HIS A 1 185 ? -9.890 12.755 14.410 1.00 95.19 185 HIS A CA 1
ATOM 1507 C C . HIS A 1 185 ? -9.622 12.331 15.860 1.00 95.19 185 HIS A C 1
ATOM 1509 O O . HIS A 1 185 ? -10.548 11.905 16.557 1.00 95.19 185 HIS A O 1
ATOM 1515 N N . THR A 1 186 ? -8.384 12.431 16.348 1.00 95.12 186 THR A N 1
ATOM 1516 C CA . THR A 1 186 ? -8.058 12.053 17.728 1.00 95.12 186 THR A CA 1
ATOM 1517 C C . THR A 1 186 ? -8.271 13.208 18.709 1.00 95.12 186 THR A C 1
ATOM 1519 O O . THR A 1 186 ? -7.907 14.354 18.451 1.00 95.12 186 THR A O 1
ATOM 1522 N N . LYS A 1 187 ? -8.817 12.896 19.891 1.00 94.81 187 LYS A N 1
ATOM 1523 C CA . LYS A 1 187 ? -8.922 13.838 21.025 1.00 94.81 187 LYS A CA 1
ATOM 1524 C C . LYS A 1 187 ? -7.746 13.730 22.003 1.00 94.81 187 LYS A C 1
ATOM 1526 O O . LYS A 1 187 ? -7.612 14.554 22.903 1.00 94.81 187 LYS A O 1
ATOM 1531 N N . ASN A 1 188 ? -6.911 12.700 21.863 1.00 96.81 188 ASN A N 1
ATOM 1532 C CA . ASN A 1 188 ? -5.797 12.447 22.771 1.00 96.81 188 ASN A CA 1
ATOM 1533 C C . ASN A 1 188 ? -4.593 13.321 22.387 1.00 96.81 188 ASN A C 1
ATOM 1535 O O . ASN A 1 188 ? -4.000 13.122 21.328 1.00 96.81 188 ASN A O 1
ATOM 1539 N N . ARG A 1 189 ? -4.206 14.245 23.276 1.00 96.00 189 ARG A N 1
ATOM 1540 C CA . ARG A 1 189 ? -3.089 15.185 23.073 1.00 96.00 189 ARG A CA 1
ATOM 1541 C C . ARG A 1 189 ? -1.751 14.499 22.795 1.00 96.00 189 ARG A C 1
ATOM 1543 O O . ARG A 1 189 ? -0.984 14.999 21.981 1.00 96.00 189 ARG A O 1
ATOM 1550 N N . LEU A 1 190 ? -1.488 13.354 23.425 1.00 96.75 190 LEU A N 1
ATOM 1551 C CA . LEU A 1 190 ? -0.263 12.594 23.180 1.00 96.75 190 LEU A CA 1
ATOM 1552 C C . LEU A 1 190 ? -0.245 12.039 21.752 1.00 96.75 190 LEU A C 1
ATOM 1554 O O . LEU A 1 190 ? 0.743 12.197 21.046 1.00 96.75 190 LEU A O 1
ATOM 1558 N N . LEU A 1 191 ? -1.358 11.454 21.299 1.00 96.06 191 LEU A N 1
ATOM 1559 C CA . LEU A 1 191 ? -1.466 10.955 19.924 1.00 96.06 191 LEU A CA 1
ATOM 1560 C C . LEU A 1 191 ? -1.397 12.091 18.898 1.00 96.06 191 LEU A C 1
ATOM 1562 O O . LEU A 1 191 ? -0.763 11.925 17.864 1.00 96.06 191 LEU A O 1
ATOM 1566 N N . GLN A 1 192 ? -1.977 13.258 19.195 1.00 96.94 192 GLN A N 1
ATOM 1567 C CA . GLN A 1 192 ? -1.818 14.448 18.351 1.00 96.94 192 GLN A CA 1
ATOM 1568 C C . GLN A 1 192 ? -0.343 14.833 18.195 1.00 96.94 192 GLN A C 1
ATOM 1570 O O . GLN A 1 192 ? 0.101 15.079 17.078 1.00 96.94 192 GLN A O 1
ATOM 1575 N N . ALA A 1 193 ? 0.425 14.846 19.289 1.00 97.31 193 ALA A N 1
ATOM 1576 C CA . ALA A 1 193 ? 1.855 15.135 19.233 1.00 97.31 193 ALA A CA 1
ATOM 1577 C C . ALA A 1 193 ? 2.616 14.088 18.404 1.00 97.31 193 ALA A C 1
ATOM 1579 O O . ALA A 1 193 ? 3.408 14.461 17.544 1.00 97.31 193 ALA A O 1
ATOM 1580 N N . VAL A 1 194 ? 2.327 12.795 18.598 1.00 97.62 194 VAL A N 1
ATOM 1581 C CA . VAL A 1 194 ? 2.931 11.705 17.810 1.00 97.62 194 VAL A CA 1
ATOM 1582 C C . VAL A 1 194 ? 2.649 11.879 16.318 1.00 97.62 194 VAL A C 1
ATOM 1584 O O . VAL A 1 194 ? 3.579 11.825 15.516 1.00 97.62 194 VAL A O 1
ATOM 1587 N N . TYR A 1 195 ? 1.397 12.141 15.932 1.00 98.12 195 TYR A N 1
ATOM 1588 C CA . TYR A 1 195 ? 1.053 12.325 14.523 1.00 98.12 195 TYR A CA 1
ATOM 1589 C C . TYR A 1 195 ? 1.670 13.596 13.932 1.00 98.12 195 TYR A C 1
ATOM 1591 O O . TYR A 1 195 ? 2.138 13.567 12.800 1.00 98.12 195 TYR A O 1
ATOM 1599 N N . ALA A 1 196 ? 1.736 14.691 14.696 1.00 97.44 196 ALA A N 1
ATOM 1600 C CA . ALA A 1 196 ? 2.378 15.925 14.250 1.00 97.44 196 ALA A CA 1
ATOM 1601 C C . ALA A 1 196 ? 3.885 15.735 14.009 1.00 97.44 196 ALA A C 1
ATOM 1603 O O . ALA A 1 196 ? 4.394 16.141 12.965 1.00 97.44 196 ALA A O 1
ATOM 1604 N N . ILE A 1 197 ? 4.585 15.070 14.935 1.00 97.69 197 ILE A N 1
ATOM 1605 C CA . ILE A 1 197 ? 6.009 14.734 14.785 1.00 97.69 197 ILE A CA 1
ATOM 1606 C C . ILE A 1 197 ? 6.213 13.815 13.574 1.00 97.69 197 ILE A C 1
ATOM 1608 O O . ILE A 1 197 ? 7.102 14.061 12.761 1.00 97.69 197 ILE A O 1
ATOM 1612 N N . GLY A 1 198 ? 5.359 12.798 13.417 1.00 97.94 198 GLY A N 1
ATOM 1613 C CA . GLY A 1 198 ? 5.377 11.910 12.256 1.00 97.94 198 GLY A CA 1
ATOM 1614 C C . GLY A 1 198 ? 5.195 12.660 10.935 1.00 97.94 198 GLY A C 1
ATOM 1615 O O . GLY A 1 198 ? 5.901 12.373 9.973 1.00 97.94 198 GLY A O 1
ATOM 1616 N N . SER A 1 199 ? 4.309 13.662 10.889 1.00 97.38 199 SER A N 1
ATOM 1617 C CA . SER A 1 199 ? 4.074 14.449 9.672 1.00 97.38 199 SER A CA 1
ATOM 1618 C C . SER A 1 199 ? 5.306 15.254 9.295 1.00 97.38 199 SER A C 1
ATOM 1620 O O . SER A 1 199 ? 5.694 15.257 8.132 1.00 97.38 199 SER A O 1
ATOM 1622 N N . VAL A 1 200 ? 5.958 15.891 10.272 1.00 97.62 200 VAL A N 1
ATOM 1623 C CA . VAL A 1 200 ? 7.210 16.626 10.038 1.00 97.62 200 VAL A CA 1
ATOM 1624 C C . VAL A 1 200 ? 8.296 15.687 9.516 1.00 97.62 200 VAL A C 1
ATOM 1626 O O . VAL A 1 200 ? 8.954 16.016 8.531 1.00 97.62 200 VAL A O 1
ATOM 1629 N N . LEU A 1 201 ? 8.441 14.502 10.121 1.00 97.56 201 LEU A N 1
ATOM 1630 C CA . LEU A 1 201 ? 9.374 13.484 9.644 1.00 97.56 201 LEU A CA 1
ATOM 1631 C C . LEU A 1 201 ? 9.069 13.094 8.190 1.00 97.56 201 LEU A C 1
ATOM 1633 O O . LEU A 1 201 ? 9.960 13.151 7.353 1.00 97.56 201 LEU A O 1
ATOM 1637 N N . PHE A 1 202 ? 7.829 12.731 7.857 1.00 98.06 202 PHE A N 1
ATOM 1638 C CA . PHE A 1 202 ? 7.497 12.273 6.502 1.00 98.06 202 PHE A CA 1
ATOM 1639 C C . PHE A 1 202 ? 7.606 13.382 5.459 1.00 98.06 202 PHE A C 1
ATOM 1641 O O . PHE A 1 202 ? 8.040 13.101 4.345 1.00 98.06 202 PHE A O 1
ATOM 1648 N N . VAL A 1 203 ? 7.285 14.631 5.810 1.00 97.44 203 VAL A N 1
ATOM 1649 C CA . VAL A 1 203 ? 7.525 15.791 4.938 1.00 97.44 203 VAL A CA 1
ATOM 1650 C C . VAL A 1 203 ? 9.019 15.963 4.685 1.00 97.44 203 VAL A C 1
ATOM 1652 O O . VAL A 1 203 ? 9.418 16.119 3.535 1.00 97.44 203 VAL A O 1
ATOM 1655 N N . TYR A 1 204 ? 9.853 15.879 5.725 1.00 96.06 204 TYR A N 1
ATOM 1656 C CA . TYR A 1 204 ? 11.304 15.956 5.569 1.00 96.06 204 TYR A CA 1
ATOM 1657 C C . TYR A 1 204 ? 11.824 14.870 4.617 1.00 96.06 204 TYR A C 1
ATOM 1659 O O . TYR A 1 204 ? 12.481 15.184 3.628 1.00 96.06 204 TYR A O 1
ATOM 1667 N N . ILE A 1 205 ? 11.447 13.606 4.836 1.00 95.69 205 ILE A N 1
ATOM 1668 C CA . ILE A 1 205 ? 11.871 12.503 3.962 1.00 95.69 205 ILE A CA 1
ATOM 1669 C C . ILE A 1 205 ? 11.361 12.668 2.536 1.00 95.69 205 ILE A C 1
ATOM 1671 O O . ILE A 1 205 ? 12.099 12.414 1.587 1.00 95.69 205 ILE A O 1
ATOM 1675 N N . LEU A 1 206 ? 10.116 13.114 2.369 1.00 95.94 206 LEU A N 1
ATOM 1676 C CA . LEU A 1 206 ? 9.559 13.414 1.058 1.00 95.94 206 LEU A CA 1
ATOM 1677 C C . LEU A 1 206 ? 10.446 14.425 0.327 1.00 95.94 206 LEU A C 1
ATOM 1679 O O . LEU A 1 206 ? 10.793 14.166 -0.821 1.00 95.94 206 LEU A O 1
ATOM 1683 N N . LEU A 1 207 ? 10.876 15.510 0.976 1.00 94.31 207 LEU A N 1
ATOM 1684 C CA . LEU A 1 207 ? 11.777 16.501 0.377 1.00 94.31 207 LEU A CA 1
ATOM 1685 C C . LEU A 1 207 ? 13.155 15.909 0.031 1.00 94.31 207 LEU A C 1
ATOM 1687 O O . LEU A 1 207 ? 13.659 16.135 -1.070 1.00 94.31 207 LEU A O 1
ATOM 1691 N N . GLU A 1 208 ? 13.722 15.076 0.902 1.00 93.56 208 GLU A N 1
ATOM 1692 C CA . GLU A 1 208 ? 15.006 14.392 0.663 1.00 93.56 208 GLU A CA 1
ATOM 1693 C C . GLU A 1 208 ? 14.942 13.345 -0.468 1.00 93.56 208 GLU A C 1
ATOM 1695 O O . GLU A 1 208 ? 15.961 12.945 -1.039 1.00 93.56 208 GLU A O 1
ATOM 1700 N N . THR A 1 209 ? 13.744 12.919 -0.882 1.00 93.81 209 THR A N 1
ATOM 1701 C CA . THR A 1 209 ? 13.606 12.081 -2.085 1.00 93.81 209 THR A CA 1
ATOM 1702 C C . THR A 1 209 ? 13.879 12.853 -3.375 1.00 93.81 209 THR A C 1
ATOM 1704 O O . THR A 1 209 ? 13.998 12.229 -4.428 1.00 93.81 209 THR A O 1
ATOM 1707 N N . GLY A 1 210 ? 13.911 14.192 -3.367 1.00 91.56 210 GLY A N 1
ATOM 1708 C CA . GLY A 1 210 ? 14.154 15.013 -4.563 1.00 91.56 210 GLY A CA 1
ATOM 1709 C C . GLY A 1 210 ? 13.078 14.919 -5.662 1.00 91.56 210 GLY A C 1
ATOM 1710 O O . GLY A 1 210 ? 13.304 15.371 -6.788 1.00 91.56 210 GLY A O 1
ATOM 1711 N N . THR A 1 211 ? 11.917 14.314 -5.386 1.00 92.38 211 THR A N 1
ATOM 1712 C CA . THR A 1 211 ? 10.860 14.070 -6.384 1.00 92.38 211 THR A CA 1
ATOM 1713 C C . THR A 1 211 ? 9.917 15.269 -6.513 1.00 92.38 211 THR A C 1
ATOM 1715 O O . THR A 1 211 ? 8.859 15.321 -5.889 1.00 92.38 211 THR A O 1
ATOM 1718 N N . ARG A 1 212 ? 10.269 16.226 -7.382 1.00 88.50 212 ARG A N 1
ATOM 1719 C CA . ARG A 1 212 ? 9.544 17.507 -7.553 1.00 88.50 212 ARG A CA 1
ATOM 1720 C C . ARG A 1 212 ? 8.034 17.377 -7.788 1.00 88.50 212 ARG A C 1
ATOM 1722 O O . ARG A 1 212 ? 7.280 18.208 -7.301 1.00 88.50 212 ARG A O 1
ATOM 1729 N N . GLY A 1 213 ? 7.585 16.350 -8.515 1.00 85.75 213 GLY A N 1
ATOM 1730 C CA . GLY A 1 213 ? 6.154 16.137 -8.770 1.00 85.75 213 GLY A CA 1
ATOM 1731 C C . GLY A 1 213 ? 5.355 15.901 -7.486 1.00 85.75 213 GLY A C 1
ATOM 1732 O O . GLY A 1 213 ? 4.273 16.451 -7.319 1.00 85.75 213 GLY A O 1
ATOM 1733 N N . THR A 1 214 ? 5.924 15.154 -6.541 1.00 84.19 214 THR A N 1
ATOM 1734 C CA . THR A 1 214 ? 5.309 14.908 -5.233 1.00 84.19 214 THR A CA 1
ATOM 1735 C C . THR A 1 214 ? 5.323 16.163 -4.359 1.00 84.19 214 THR A C 1
ATOM 1737 O O . THR A 1 214 ? 4.418 16.339 -3.555 1.00 84.19 214 THR A O 1
ATOM 1740 N N . PHE A 1 215 ? 6.294 17.067 -4.543 1.00 87.50 215 PHE A N 1
ATOM 1741 C CA . PHE A 1 215 ? 6.378 18.310 -3.761 1.00 87.50 215 PHE A CA 1
ATOM 1742 C C . PHE A 1 215 ? 5.214 19.248 -4.072 1.00 87.50 215 PHE A C 1
ATOM 1744 O O . PHE A 1 215 ? 4.713 19.906 -3.176 1.00 87.50 215 PHE A O 1
ATOM 1751 N N . ILE A 1 216 ? 4.795 19.302 -5.341 1.00 86.88 216 ILE A N 1
ATOM 1752 C CA . ILE A 1 216 ? 3.659 20.122 -5.785 1.00 86.88 216 ILE A CA 1
ATOM 1753 C C . ILE A 1 216 ? 2.324 19.518 -5.317 1.00 86.88 216 ILE A C 1
ATOM 1755 O O . ILE A 1 216 ? 1.343 20.237 -5.172 1.00 86.88 216 ILE A O 1
ATOM 1759 N N . GLY A 1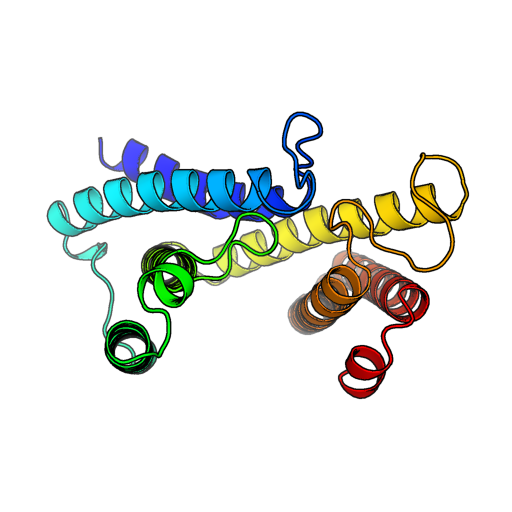 217 ? 2.274 18.198 -5.119 1.00 81.38 217 GLY A N 1
ATOM 1760 C CA . GLY A 1 217 ? 1.069 17.494 -4.673 1.00 81.38 217 GLY A CA 1
ATOM 1761 C C . GLY A 1 217 ? 0.828 17.508 -3.159 1.00 81.38 217 GLY A C 1
ATOM 1762 O O . GLY A 1 217 ? -0.237 17.054 -2.741 1.00 81.38 217 GLY A O 1
ATOM 1763 N N . LEU A 1 218 ? 1.803 17.965 -2.364 1.00 77.81 218 LEU A N 1
ATOM 1764 C CA . LEU A 1 218 ? 1.693 18.164 -0.915 1.00 77.81 218 LEU A CA 1
ATOM 1765 C C . LEU A 1 218 ? 1.064 19.528 -0.607 1.00 77.81 218 LEU A C 1
ATOM 1767 O O . LEU A 1 218 ? 0.169 19.560 0.266 1.00 77.81 218 LEU A O 1
#

pLDDT: mean 94.01, std 5.87, range [59.34, 98.56]

Secondary structure (DSSP, 8-state):
-HHHHHHHHHHHHHHHTTGGG---TTSSSTTTHHHHHHHHHHHHHHHHHHHHHHHH-GGGSPPP-THHHHHHHHHHHHHHHHHTSSSHHHHHH--TTT--SHHHHHHHHHHHHHHHHH--SHHHHHHHHHHHHHHHHHHHHHHHHHHTTSSTT-SSS--GGGT-HHHHHHHHHHHHHHHHHHHHH---HHHHHHHHHHHHHHHHHHHHTT-HHHHHH-

Sequence (218 aa):
MRDFLQAVVFIGVFLTLLIPLMVSDTMFFPFITGKNFAFRIVVDIIFAAWVILALLDTKYRPRFSWLLPTTTAFLGIIFIADIFGEYPLKSLWSNFERMDGFVMLVHFFLYFVVLAHTLRESKYWTYFFNTTLGVATYVALYGLAQSSGLFEGGGGRIDSTLGNASYMAIYMLFHIFILVYLFLHTKNRLLQAVYAIGSVLFVYILLETGTRGTFIGL